Protein AF-A0AB37NX14-F1 (afdb_monomer_lite)

Secondary structure (DSSP, 8-state):
-PPPP-TTSS-S-------HHHHHHHHHHHHHHHHHHHHHHHSEEETTEEEEEE--HHHHHHHHHHHHHHHHHHHHHHHHHHHHHHHHHHHHHHHHHHHHHHHHHHHHHHHHHHHHHHHHHHHHHHHHHHHHHHHHHHHHHHHHHHHHHHHHHHHHHHHHHHHHHHHHHHHHHHHHHHHHHHHHHHHHHHHTS----TTSSPP-

Radius of gyration: 67.88 Å; chains: 1; bounding box: 119×32×208 Å

Foldseek 3Di:
DDDDPDPPPDPPDPPPPDPPPLVVLVVVLVVLVVVLVCQQVPFDADPVDNPDGDGDPVVNVVSVVVNVVSVVVNVVVVVVVVVVVVVVVVVVVVVVVVVVVVVVVVVVVVVVVVVVVVVVVVVVVVVVVVVVVVVVVVVVVVVVVVVVVVVVVVVVVVVVVVVVVVVVVVVVVVVVVVVVVVVVVVVVVVVPPPPDDPPPDDDD

pLDDT: mean 82.56, std 16.0, range [43.84, 97.81]

Organism: NCBI:txid1694

Sequence (204 aa):
MDDLPDLRENHADDGGATPAHEQAEFTTVYDAIDAMERMLNEAKGSIFSPTAVKIDRDDFLEQLQSLKSMLPVQLERASALMREAERRLADAQSQANVIITSAQSRAADMVRDANEQVRFMASQENVTQLAREKARSMLDKAQSKSDHLTQGADRYCIGVMNDLEEQLHKLERDVQAGLKVLEDRQQKAAEQLPRLDEGDYPDD

Structure (mmCIF, N/CA/C/O backbone):
data_AF-A0AB37NX14-F1
#
_entry.id   AF-A0AB37NX14-F1
#
loop_
_atom_site.group_PDB
_atom_site.id
_atom_site.type_symbol
_atom_site.label_atom_id
_atom_site.label_alt_id
_atom_site.label_comp_id
_atom_site.label_asym_id
_atom_site.label_entity_id
_atom_site.label_seq_id
_atom_site.pdbx_PDB_ins_code
_atom_site.Cartn_x
_atom_site.Cartn_y
_atom_site.Cartn_z
_atom_site.occupancy
_atom_site.B_iso_or_equiv
_atom_site.auth_seq_id
_atom_site.auth_comp_id
_atom_site.auth_asym_id
_atom_site.auth_atom_id
_atom_site.pdbx_PDB_model_num
ATOM 1 N N . MET A 1 1 ? -0.390 21.234 2.343 1.00 46.62 1 MET A N 1
ATOM 2 C CA . MET A 1 1 ? -0.135 20.794 0.962 1.00 46.62 1 MET A CA 1
ATOM 3 C C . MET A 1 1 ? 1.314 21.126 0.692 1.00 46.62 1 MET A C 1
ATOM 5 O O . MET A 1 1 ? 1.607 22.300 0.530 1.00 46.62 1 MET A O 1
ATOM 9 N N . ASP A 1 2 ? 2.199 20.136 0.805 1.00 48.44 2 ASP A N 1
ATOM 10 C CA . ASP A 1 2 ? 3.607 20.294 0.432 1.00 48.44 2 ASP A CA 1
ATOM 11 C C . ASP A 1 2 ? 3.700 20.308 -1.092 1.00 48.44 2 ASP A C 1
ATOM 13 O O . ASP A 1 2 ? 3.187 19.402 -1.756 1.00 48.44 2 ASP A O 1
ATOM 17 N N . ASP A 1 3 ? 4.305 21.368 -1.618 1.00 55.72 3 ASP A N 1
ATOM 18 C CA . ASP A 1 3 ? 4.628 21.525 -3.030 1.00 55.72 3 ASP A CA 1
ATOM 19 C C . ASP A 1 3 ? 5.641 20.443 -3.421 1.00 55.72 3 ASP A C 1
ATOM 21 O O . ASP A 1 3 ? 6.755 20.378 -2.893 1.00 55.72 3 ASP A O 1
ATOM 25 N N . LEU A 1 4 ? 5.236 19.557 -4.330 1.00 61.25 4 LEU A N 1
ATOM 26 C CA . LEU A 1 4 ? 6.144 18.605 -4.957 1.00 61.25 4 LEU A CA 1
ATOM 27 C C . LEU A 1 4 ? 7.115 19.377 -5.866 1.00 61.25 4 LEU A C 1
ATOM 29 O O . LEU A 1 4 ? 6.651 20.164 -6.691 1.00 61.25 4 LEU A O 1
ATOM 33 N N . PRO A 1 5 ? 8.436 19.142 -5.779 1.00 55.97 5 PRO A N 1
ATOM 34 C CA . PRO A 1 5 ? 9.382 19.771 -6.688 1.00 55.97 5 PRO A CA 1
ATOM 35 C C . PRO A 1 5 ? 9.167 19.227 -8.107 1.00 55.97 5 PRO A C 1
ATOM 37 O O . PRO A 1 5 ? 9.242 18.018 -8.343 1.00 55.97 5 PRO A O 1
ATOM 40 N N . ASP A 1 6 ? 8.866 20.130 -9.041 1.00 58.09 6 ASP A N 1
ATOM 41 C CA . ASP A 1 6 ? 8.653 19.836 -10.457 1.00 58.09 6 ASP A CA 1
ATOM 42 C C . ASP A 1 6 ? 9.965 19.344 -11.096 1.00 58.09 6 ASP A C 1
ATOM 44 O O . ASP A 1 6 ? 10.943 20.077 -11.226 1.00 58.09 6 ASP A O 1
ATOM 48 N N . LEU A 1 7 ? 10.003 18.065 -11.478 1.00 58.88 7 LEU A N 1
ATOM 49 C CA . LEU A 1 7 ? 11.158 17.391 -12.087 1.00 58.88 7 LEU A CA 1
ATOM 50 C C . LEU A 1 7 ? 11.270 17.638 -13.607 1.00 58.88 7 LEU A C 1
ATOM 52 O O . LEU A 1 7 ? 11.894 16.852 -14.320 1.00 58.88 7 LEU A O 1
ATOM 56 N N . ARG A 1 8 ? 10.662 18.709 -14.132 1.00 53.81 8 ARG A N 1
ATOM 57 C CA . ARG A 1 8 ? 10.664 19.034 -15.571 1.00 53.81 8 ARG A CA 1
ATOM 58 C C . ARG A 1 8 ? 11.737 20.018 -16.035 1.00 53.81 8 ARG A C 1
ATOM 60 O O . ARG A 1 8 ? 11.795 20.299 -17.228 1.00 53.81 8 ARG A O 1
ATOM 67 N N . GLU A 1 9 ? 12.632 20.474 -15.166 1.00 49.38 9 GLU A N 1
ATOM 68 C CA . GLU A 1 9 ? 13.680 21.441 -15.534 1.00 49.38 9 GLU A CA 1
ATOM 69 C C . GLU A 1 9 ? 15.085 20.833 -15.616 1.00 49.38 9 GLU A C 1
ATOM 71 O O . GLU A 1 9 ? 16.027 21.352 -15.028 1.00 49.38 9 GLU A O 1
ATOM 76 N N . ASN A 1 10 ? 15.271 19.727 -16.343 1.00 50.50 10 ASN A N 1
ATOM 77 C CA . ASN A 1 10 ? 16.638 19.335 -16.719 1.00 50.50 10 ASN A CA 1
ATOM 78 C C . ASN A 1 10 ? 16.762 18.573 -18.042 1.00 50.50 10 ASN A C 1
ATOM 80 O O . ASN A 1 10 ? 17.629 17.720 -18.209 1.00 50.50 10 ASN A O 1
ATOM 84 N N . HIS A 1 11 ? 15.907 18.898 -19.010 1.00 52.34 11 HIS A N 1
ATOM 85 C CA . HIS A 1 11 ? 16.078 18.416 -20.380 1.00 52.34 11 HIS A CA 1
ATOM 86 C C . HIS A 1 11 ? 15.939 19.563 -21.384 1.00 52.34 11 HIS A C 1
ATOM 88 O O . HIS A 1 11 ? 15.164 19.499 -22.333 1.00 52.34 11 HIS A O 1
ATOM 94 N N . ALA A 1 12 ? 16.686 20.641 -21.152 1.00 46.41 12 ALA A N 1
ATOM 95 C CA . ALA A 1 12 ? 16.907 21.661 -22.161 1.00 46.41 12 ALA A CA 1
ATOM 96 C C . ALA A 1 12 ? 18.318 21.481 -22.730 1.00 46.41 12 ALA A C 1
ATOM 98 O O . ALA A 1 12 ? 19.303 21.883 -22.123 1.00 46.41 12 ALA A O 1
ATOM 99 N N . ASP A 1 13 ? 18.344 20.854 -23.904 1.00 50.97 13 ASP A N 1
ATOM 100 C CA . ASP A 1 13 ? 19.259 21.208 -24.985 1.00 50.97 13 ASP A CA 1
ATOM 101 C C . ASP A 1 13 ? 20.753 20.908 -24.768 1.00 50.97 13 ASP A C 1
ATOM 103 O O . ASP A 1 13 ? 21.592 21.804 -24.750 1.00 50.97 13 ASP A O 1
ATOM 107 N N . ASP A 1 14 ? 21.112 19.619 -24.723 1.00 46.22 14 ASP A N 1
ATOM 108 C CA . ASP A 1 14 ? 22.368 19.222 -25.370 1.00 46.22 14 ASP A CA 1
ATOM 109 C C . ASP A 1 14 ? 22.063 19.099 -26.864 1.00 46.22 14 ASP A C 1
ATOM 111 O O . ASP A 1 14 ? 21.687 18.038 -27.374 1.00 46.22 14 ASP A O 1
ATOM 115 N N . GLY A 1 15 ? 22.104 20.252 -27.533 1.00 44.66 15 GLY A N 1
ATOM 116 C CA . GLY A 1 15 ? 22.075 20.385 -28.979 1.00 44.66 15 GLY A CA 1
ATOM 117 C C . GLY A 1 15 ? 23.293 19.688 -29.570 1.00 44.66 15 GLY A C 1
ATOM 118 O O . GLY A 1 15 ? 24.272 20.326 -29.954 1.00 44.66 15 GLY A O 1
ATOM 119 N N . GLY A 1 16 ? 23.227 18.357 -29.627 1.00 43.84 16 GLY A N 1
ATOM 120 C CA . GLY A 1 16 ? 24.144 17.525 -30.377 1.00 43.84 16 GLY A CA 1
ATOM 121 C C . GLY A 1 16 ? 24.153 18.022 -31.813 1.00 43.84 16 GLY A C 1
ATOM 122 O O . GLY A 1 16 ? 23.136 17.966 -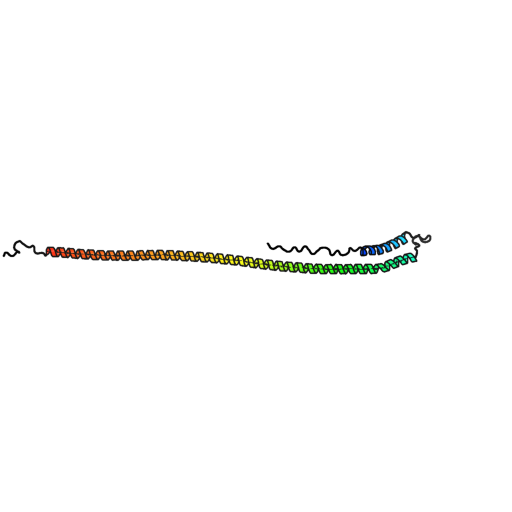32.503 1.00 43.84 16 GLY A O 1
ATOM 123 N N . ALA A 1 17 ? 25.296 18.566 -32.222 1.00 45.25 17 ALA A N 1
ATOM 124 C CA . ALA A 1 17 ? 25.536 19.084 -33.554 1.00 45.25 17 ALA A CA 1
ATOM 125 C C . ALA A 1 17 ? 24.992 18.115 -34.617 1.00 45.25 17 ALA A C 1
ATOM 127 O O . ALA A 1 17 ? 25.460 16.987 -34.766 1.00 45.25 17 ALA A O 1
ATOM 128 N N . THR A 1 18 ? 23.971 18.574 -35.333 1.00 50.75 18 THR A N 1
ATOM 129 C CA . THR A 1 18 ? 23.317 17.890 -36.448 1.00 50.75 18 THR A CA 1
ATOM 130 C C . THR A 1 18 ? 24.357 17.430 -37.491 1.00 50.75 18 THR A C 1
ATOM 132 O O . THR A 1 18 ? 25.284 18.185 -37.801 1.00 50.75 18 THR A O 1
ATOM 135 N N . PRO A 1 19 ? 24.216 16.221 -38.074 1.00 51.06 19 PRO A N 1
ATOM 136 C CA . PRO A 1 19 ? 25.251 15.509 -38.830 1.00 51.06 19 PRO A CA 1
ATOM 137 C C . PRO A 1 19 ? 25.386 16.013 -40.277 1.00 51.06 19 PRO A C 1
ATOM 139 O O . PRO A 1 19 ? 25.181 15.278 -41.242 1.00 51.06 19 PRO A O 1
ATOM 142 N N . ALA A 1 20 ? 25.751 17.282 -40.458 1.00 51.62 20 ALA A N 1
ATOM 143 C CA . ALA A 1 20 ? 25.988 17.838 -41.793 1.00 51.62 20 ALA A CA 1
ATOM 144 C C . ALA A 1 20 ? 27.187 17.171 -42.501 1.00 51.62 20 ALA A C 1
ATOM 146 O O . ALA A 1 20 ? 27.222 17.087 -43.726 1.00 51.62 20 ALA A O 1
ATOM 147 N N . HIS A 1 21 ? 28.155 16.656 -41.736 1.00 52.31 21 HIS A N 1
ATOM 148 C CA . HIS A 1 21 ? 29.342 15.998 -42.283 1.00 52.31 21 HIS A CA 1
ATOM 149 C C . HIS A 1 21 ? 29.095 14.555 -42.755 1.00 52.31 21 HIS A C 1
ATOM 151 O O . HIS A 1 21 ? 29.794 14.096 -43.651 1.00 52.31 21 HIS A O 1
ATOM 157 N N . GLU A 1 22 ? 28.096 13.845 -42.217 1.00 52.59 22 GLU A N 1
ATOM 158 C CA . GLU A 1 22 ? 27.838 12.445 -42.599 1.00 52.59 22 GLU A CA 1
ATOM 159 C C . GLU A 1 22 ? 27.105 12.338 -43.939 1.00 52.59 22 GLU A C 1
ATOM 161 O O . GLU A 1 22 ? 27.442 11.495 -44.763 1.00 52.59 22 GLU A O 1
ATOM 166 N N . GLN A 1 23 ? 26.150 13.232 -44.207 1.00 49.94 23 GLN A N 1
ATOM 167 C CA . GLN A 1 23 ? 25.399 13.247 -45.470 1.00 49.94 23 GLN A CA 1
ATOM 168 C C . GLN A 1 23 ? 26.276 13.628 -46.671 1.00 49.94 23 GLN A C 1
ATOM 170 O O . GLN A 1 23 ? 26.079 13.113 -47.773 1.00 49.94 23 GLN A O 1
ATOM 175 N N . ALA A 1 24 ? 27.271 14.493 -46.457 1.00 54.84 24 ALA A N 1
ATOM 176 C CA . ALA A 1 24 ? 28.175 14.939 -47.509 1.00 54.84 24 ALA A CA 1
ATOM 177 C C . ALA A 1 24 ? 29.045 13.797 -48.062 1.00 54.84 24 ALA A C 1
ATOM 179 O O . ALA A 1 24 ? 29.254 13.738 -49.266 1.00 54.84 24 ALA A O 1
ATOM 180 N N . GLU A 1 25 ? 29.513 12.867 -47.222 1.00 56.06 25 GLU A N 1
ATOM 181 C CA . GLU A 1 25 ? 30.449 11.820 -47.661 1.00 56.06 25 GLU A CA 1
ATOM 182 C C . GLU A 1 25 ? 29.776 10.603 -48.320 1.00 56.06 25 GLU A C 1
ATOM 184 O O . GLU A 1 25 ? 30.356 9.999 -49.224 1.00 56.06 25 GLU A O 1
ATOM 189 N N . PHE A 1 26 ? 28.558 10.230 -47.901 1.00 54.84 26 PHE A N 1
ATOM 190 C CA . PHE A 1 26 ? 27.800 9.165 -48.578 1.00 54.84 26 PHE A CA 1
ATOM 191 C C . PHE A 1 26 ? 27.406 9.573 -49.997 1.00 54.84 26 PHE A C 1
ATOM 193 O O . PHE A 1 26 ? 27.435 8.739 -50.901 1.00 54.84 26 PHE A O 1
ATOM 200 N N . THR A 1 27 ? 27.103 10.858 -50.190 1.00 62.91 27 THR A N 1
ATOM 201 C CA . THR A 1 27 ? 26.856 11.434 -51.515 1.00 62.91 27 THR A CA 1
ATOM 202 C C . THR A 1 27 ? 28.090 11.232 -52.403 1.00 62.91 27 THR A C 1
ATOM 204 O O . THR A 1 27 ? 27.949 10.704 -53.494 1.00 62.91 27 THR A O 1
ATOM 207 N N . THR A 1 28 ? 29.311 11.418 -51.880 1.00 71.56 28 THR A N 1
ATOM 208 C CA . THR A 1 28 ? 30.570 11.268 -52.637 1.00 71.56 28 THR A CA 1
ATOM 209 C C . THR A 1 28 ? 30.842 9.860 -53.189 1.00 71.56 28 THR A C 1
ATOM 211 O O . THR A 1 28 ? 31.432 9.717 -54.261 1.00 71.56 28 THR A O 1
ATOM 214 N N . VAL A 1 29 ? 30.446 8.796 -52.478 1.00 78.75 29 VAL A N 1
ATOM 215 C CA . VAL A 1 29 ? 30.620 7.409 -52.962 1.00 78.75 29 VAL A CA 1
ATOM 216 C C . VAL A 1 29 ? 29.659 7.115 -54.112 1.00 78.75 29 VAL A C 1
ATOM 218 O O . VAL A 1 29 ? 30.074 6.547 -55.122 1.00 78.75 29 VAL A O 1
ATOM 221 N N . TYR A 1 30 ? 28.393 7.513 -53.968 1.00 78.88 30 TYR A N 1
ATOM 222 C CA . TYR A 1 30 ? 27.409 7.393 -55.043 1.00 78.88 30 TYR A CA 1
ATOM 223 C C . TYR A 1 30 ? 27.755 8.310 -56.218 1.00 78.88 30 TYR A C 1
ATOM 225 O O . TYR A 1 30 ? 27.692 7.861 -57.352 1.00 78.88 30 TYR A O 1
ATOM 233 N N . ASP A 1 31 ? 28.265 9.515 -55.965 1.00 81.38 31 ASP A N 1
ATOM 234 C CA . ASP A 1 31 ? 28.730 10.439 -57.001 1.00 81.38 31 ASP A CA 1
ATOM 235 C C . ASP A 1 31 ? 29.861 9.834 -57.843 1.00 81.38 31 ASP A C 1
ATOM 237 O O . ASP A 1 31 ? 29.882 10.010 -59.062 1.00 81.38 31 ASP A O 1
ATOM 241 N N . ALA A 1 32 ? 30.795 9.105 -57.215 1.00 81.25 32 ALA A N 1
ATOM 242 C CA . ALA A 1 32 ? 31.869 8.401 -57.917 1.00 81.25 32 ALA A CA 1
ATOM 243 C C . ALA A 1 32 ? 31.325 7.252 -58.783 1.00 81.25 32 ALA A C 1
ATOM 245 O O . ALA A 1 32 ? 31.754 7.086 -59.926 1.00 81.25 32 ALA A O 1
ATOM 246 N N . ILE A 1 33 ? 30.352 6.487 -58.275 1.00 84.56 33 ILE A N 1
ATOM 247 C CA . ILE A 1 33 ? 29.671 5.430 -59.041 1.00 84.56 33 ILE A CA 1
ATOM 248 C C . ILE A 1 33 ? 28.898 6.040 -60.220 1.00 84.56 33 ILE A C 1
ATOM 250 O O . ILE A 1 33 ? 29.071 5.593 -61.352 1.00 84.56 33 ILE A O 1
ATOM 254 N N . ASP A 1 34 ? 28.135 7.105 -59.988 1.00 85.50 34 ASP A N 1
ATOM 255 C CA . ASP A 1 34 ? 27.353 7.817 -61.001 1.00 85.50 34 ASP A CA 1
ATOM 256 C C . ASP A 1 34 ? 28.252 8.493 -62.047 1.00 85.50 34 ASP A C 1
ATOM 258 O O . ASP A 1 34 ? 27.881 8.631 -63.215 1.00 85.50 34 ASP A O 1
ATOM 262 N N . ALA A 1 35 ? 29.445 8.952 -61.659 1.00 82.50 35 ALA A N 1
ATOM 263 C CA . ALA A 1 35 ? 30.450 9.465 -62.586 1.00 82.50 35 ALA A CA 1
ATOM 264 C C . ALA A 1 35 ? 31.006 8.345 -63.477 1.00 82.50 35 ALA A C 1
ATOM 266 O O . ALA A 1 35 ? 31.069 8.512 -64.696 1.00 82.50 35 ALA A O 1
ATOM 267 N N . MET A 1 36 ? 31.340 7.185 -62.901 1.00 83.56 36 MET A N 1
ATOM 268 C CA . MET A 1 36 ? 31.777 6.009 -63.662 1.00 83.56 36 MET A CA 1
ATOM 269 C C . MET A 1 36 ? 30.675 5.484 -64.596 1.00 83.56 36 MET A C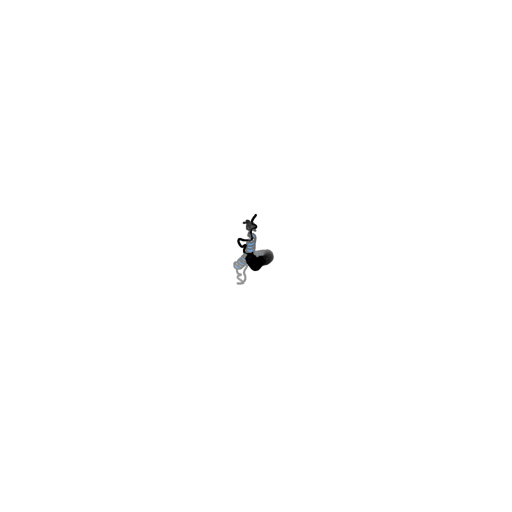 1
ATOM 271 O O . ME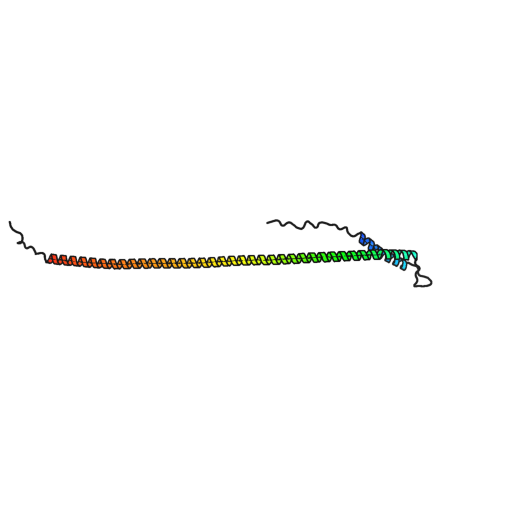T A 1 36 ? 30.960 5.107 -65.734 1.00 83.56 36 MET A O 1
ATOM 275 N N . GLU A 1 37 ? 29.416 5.492 -64.152 1.00 84.56 37 GLU A N 1
ATOM 276 C CA . GLU A 1 37 ? 28.258 5.099 -64.957 1.00 84.56 37 GLU A CA 1
ATOM 277 C C . GLU A 1 37 ? 28.023 6.070 -66.123 1.00 84.56 37 GLU A C 1
ATOM 279 O O . GLU A 1 37 ? 27.839 5.637 -67.264 1.00 84.56 37 GLU A O 1
ATOM 284 N N . ARG A 1 38 ? 28.115 7.384 -65.882 1.00 85.38 38 ARG A N 1
ATOM 285 C CA . ARG A 1 38 ? 28.060 8.400 -66.947 1.00 85.38 38 ARG A CA 1
ATOM 286 C C . ARG A 1 38 ? 29.186 8.230 -67.959 1.00 85.38 38 ARG A C 1
ATOM 288 O O . ARG A 1 38 ? 28.913 8.214 -69.156 1.00 85.38 38 ARG A O 1
ATOM 295 N N . MET A 1 39 ? 30.422 8.016 -67.503 1.00 82.38 39 MET A N 1
ATOM 296 C CA . MET A 1 39 ? 31.562 7.755 -68.389 1.00 82.38 39 MET A CA 1
ATOM 297 C C . MET A 1 39 ? 31.335 6.533 -69.284 1.00 82.38 39 MET A C 1
ATOM 299 O O . MET A 1 39 ? 31.723 6.550 -70.448 1.00 82.38 39 MET A O 1
ATOM 303 N N . LEU A 1 40 ? 30.699 5.478 -68.768 1.00 81.94 40 LEU A N 1
ATOM 304 C CA . LEU A 1 40 ? 30.388 4.279 -69.544 1.00 81.94 40 LEU A CA 1
ATOM 305 C C . LEU A 1 40 ? 29.252 4.515 -70.554 1.00 81.94 40 LEU A C 1
ATOM 307 O O . LEU A 1 40 ? 29.346 4.050 -71.689 1.00 81.94 40 LEU A O 1
ATOM 311 N N . ASN A 1 41 ? 28.210 5.250 -70.158 1.00 81.62 41 ASN A N 1
ATOM 312 C CA . ASN A 1 41 ? 27.042 5.539 -70.995 1.00 81.62 41 ASN A CA 1
ATOM 313 C C . ASN A 1 41 ? 27.330 6.561 -72.111 1.00 81.62 41 ASN A C 1
ATOM 315 O O . ASN A 1 41 ? 26.761 6.464 -73.197 1.00 81.62 41 ASN A O 1
ATOM 319 N N . GLU A 1 42 ? 28.209 7.536 -71.865 1.00 80.44 42 GLU A N 1
ATOM 320 C CA . GLU A 1 42 ? 28.568 8.591 -72.827 1.00 80.44 42 GLU A CA 1
ATOM 321 C C . GLU A 1 42 ? 29.730 8.203 -73.751 1.00 80.44 42 GLU A C 1
ATOM 323 O O . GLU A 1 42 ? 29.983 8.860 -74.770 1.00 80.44 42 GLU A O 1
ATOM 328 N N . ALA A 1 43 ? 30.463 7.143 -73.414 1.00 79.50 43 ALA A N 1
ATOM 329 C CA . ALA A 1 43 ? 31.627 6.755 -74.179 1.00 79.50 43 ALA A CA 1
ATOM 330 C C . ALA A 1 43 ? 31.256 6.185 -75.560 1.00 79.50 43 ALA A C 1
ATOM 332 O O . ALA A 1 43 ? 30.259 5.493 -75.775 1.00 79.50 43 ALA A O 1
ATOM 333 N N . LYS A 1 44 ? 32.087 6.515 -76.553 1.00 75.62 44 LYS A N 1
ATOM 334 C CA . LYS A 1 44 ? 31.798 6.218 -77.959 1.00 75.62 44 LYS A CA 1
ATOM 335 C C . LYS A 1 44 ? 31.945 4.721 -78.235 1.00 75.62 44 LYS A C 1
ATOM 337 O O . LYS A 1 44 ? 32.994 4.130 -77.961 1.00 75.62 44 LYS A O 1
ATOM 342 N N . GLY A 1 45 ? 30.910 4.135 -78.837 1.00 74.44 45 GLY A N 1
ATOM 343 C CA . GLY A 1 45 ? 30.927 2.757 -79.321 1.00 74.44 45 GLY A CA 1
ATOM 344 C C . GLY A 1 45 ? 32.008 2.533 -80.381 1.00 74.44 45 GLY A C 1
ATOM 345 O O . GLY A 1 45 ? 32.280 3.392 -81.224 1.00 74.44 45 GLY A O 1
ATOM 346 N N . SER A 1 46 ? 32.648 1.370 -80.330 1.00 75.31 46 SER A N 1
ATOM 347 C CA . SER A 1 46 ? 33.666 0.970 -81.293 1.00 75.31 46 SER A CA 1
ATOM 348 C C . SER A 1 46 ? 33.029 0.562 -82.620 1.00 75.31 46 SER A C 1
ATOM 350 O O . SER A 1 46 ? 32.137 -0.281 -82.667 1.00 75.31 46 SER A O 1
ATOM 352 N N . ILE A 1 47 ? 33.555 1.096 -83.725 1.00 69.56 47 ILE A N 1
ATOM 353 C CA . ILE A 1 47 ? 33.097 0.784 -85.092 1.00 69.56 47 ILE A CA 1
ATOM 354 C C . ILE A 1 47 ? 33.302 -0.707 -85.427 1.00 69.56 47 ILE A C 1
ATOM 356 O O . ILE A 1 47 ? 32.574 -1.273 -86.237 1.00 69.56 47 ILE A O 1
ATOM 360 N N . PHE A 1 48 ? 34.267 -1.363 -84.776 1.00 74.25 48 PHE A N 1
ATOM 361 C CA . PHE A 1 48 ? 34.633 -2.760 -85.032 1.00 74.25 48 PHE A CA 1
ATOM 362 C C . PHE A 1 48 ? 34.009 -3.755 -84.045 1.00 74.25 48 PHE A C 1
ATOM 364 O O . PHE A 1 48 ? 34.201 -4.962 -84.181 1.00 74.25 48 PHE A O 1
ATOM 371 N N . SER A 1 49 ? 33.295 -3.284 -83.022 1.00 74.38 49 SER A N 1
ATOM 372 C CA . SER A 1 49 ? 32.650 -4.141 -82.024 1.00 74.38 49 SER A CA 1
ATOM 373 C C . SER A 1 49 ? 31.485 -3.387 -81.379 1.00 74.38 49 SER A C 1
ATOM 375 O O . SER A 1 49 ? 31.728 -2.521 -80.542 1.00 74.38 49 SER A O 1
ATOM 377 N N . PRO A 1 50 ? 30.227 -3.712 -81.728 1.00 69.50 50 PRO A N 1
A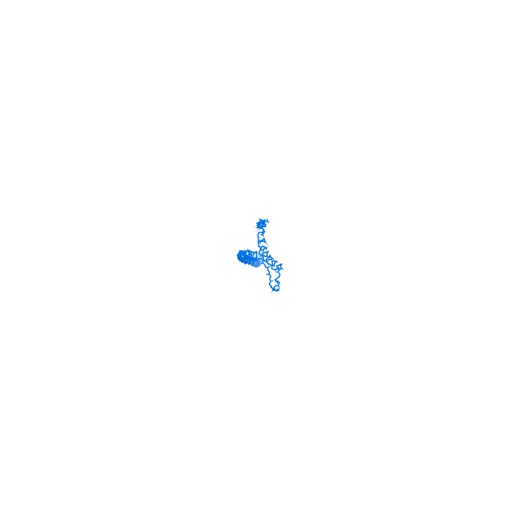TOM 378 C CA . PRO A 1 50 ? 29.052 -2.966 -81.268 1.00 69.50 50 PRO A CA 1
ATOM 379 C C . PRO A 1 50 ? 28.805 -3.050 -79.752 1.00 69.50 50 PRO A C 1
ATOM 381 O O . PRO A 1 50 ? 28.027 -2.269 -79.222 1.00 69.50 50 PRO A O 1
ATOM 384 N N . THR A 1 51 ? 29.473 -3.968 -79.047 1.00 75.88 51 THR A N 1
ATOM 385 C CA . THR A 1 51 ? 29.434 -4.104 -77.581 1.00 75.88 51 THR A CA 1
ATOM 386 C C . THR A 1 51 ? 30.640 -3.484 -76.871 1.00 75.88 51 THR A C 1
ATOM 388 O O . THR A 1 51 ? 30.697 -3.506 -75.645 1.00 75.88 51 THR A O 1
ATOM 391 N N . ALA A 1 52 ? 31.626 -2.966 -77.609 1.00 76.12 52 ALA A N 1
ATOM 392 C CA . ALA A 1 52 ? 32.833 -2.390 -77.032 1.00 76.12 52 ALA A CA 1
ATOM 393 C C . ALA A 1 52 ? 32.751 -0.864 -77.039 1.00 76.12 52 ALA A C 1
ATOM 395 O O . ALA A 1 52 ? 32.401 -0.251 -78.048 1.00 76.12 52 ALA A O 1
ATOM 396 N N . VAL A 1 53 ? 33.135 -0.255 -75.925 1.00 78.94 53 VAL A N 1
ATOM 397 C CA . VAL A 1 53 ? 33.076 1.189 -75.713 1.00 78.94 53 VAL A CA 1
ATOM 398 C C . VAL A 1 53 ? 34.487 1.701 -75.425 1.00 78.94 53 VAL A C 1
ATOM 400 O O . VAL A 1 53 ? 35.248 1.057 -74.701 1.00 78.94 53 VAL A O 1
ATOM 403 N N . LYS A 1 54 ? 34.876 2.827 -76.034 1.00 79.19 54 LYS A N 1
ATOM 404 C CA . LYS A 1 54 ? 36.206 3.418 -75.839 1.00 79.19 54 LYS A CA 1
ATOM 405 C C . LYS A 1 54 ? 36.158 4.453 -74.718 1.00 79.19 54 LYS A C 1
ATOM 407 O O . LYS A 1 54 ? 35.613 5.534 -74.915 1.00 79.19 54 LYS A O 1
ATOM 412 N N . ILE A 1 55 ? 36.766 4.118 -73.586 1.00 82.25 55 ILE A N 1
ATOM 413 C CA . ILE A 1 55 ? 36.843 4.957 -72.383 1.00 82.25 55 ILE A CA 1
ATOM 414 C C . ILE A 1 55 ? 38.304 5.362 -72.167 1.00 82.25 55 ILE A C 1
ATOM 416 O O . ILE A 1 55 ? 39.211 4.606 -72.538 1.00 82.25 55 ILE A O 1
ATOM 420 N N . ASP A 1 56 ? 38.532 6.542 -71.592 1.00 84.31 56 ASP A N 1
ATOM 421 C CA . ASP A 1 56 ? 39.851 6.897 -71.079 1.00 84.31 56 ASP A CA 1
ATOM 422 C C . ASP A 1 56 ? 40.189 5.993 -69.886 1.00 84.31 56 ASP A C 1
ATOM 424 O O . ASP A 1 56 ? 39.457 5.915 -68.895 1.00 84.31 56 ASP A O 1
ATOM 428 N N . ARG A 1 57 ? 41.273 5.230 -70.029 1.00 83.19 57 ARG A N 1
ATOM 429 C CA . ARG A 1 57 ? 41.692 4.265 -69.017 1.00 83.19 57 ARG A CA 1
ATOM 430 C C . ARG A 1 57 ? 42.131 4.974 -67.739 1.00 83.19 57 ARG A C 1
ATOM 432 O O . ARG A 1 57 ? 41.867 4.435 -66.668 1.00 83.19 57 ARG A O 1
ATOM 439 N N . ASP A 1 58 ? 42.817 6.103 -67.851 1.00 85.75 58 ASP A N 1
ATOM 440 C CA . ASP A 1 58 ? 43.443 6.758 -66.708 1.00 85.75 58 ASP A CA 1
ATOM 441 C C . ASP A 1 58 ? 42.368 7.446 -65.854 1.00 85.75 58 ASP A C 1
ATOM 443 O O . ASP A 1 58 ? 42.313 7.203 -64.647 1.00 85.75 58 ASP A O 1
ATOM 447 N N . ASP A 1 59 ? 41.415 8.138 -66.490 1.00 82.62 59 ASP A N 1
ATOM 448 C CA . ASP A 1 59 ? 40.276 8.768 -65.802 1.00 82.62 59 ASP A CA 1
ATOM 449 C C . ASP A 1 59 ? 39.386 7.733 -65.084 1.00 82.62 59 ASP A C 1
ATOM 451 O O . ASP A 1 59 ? 38.972 7.920 -63.938 1.00 82.62 59 ASP A O 1
ATOM 455 N N . PHE A 1 60 ? 39.094 6.595 -65.732 1.00 84.88 60 PHE A N 1
ATOM 456 C CA . PHE A 1 60 ? 38.266 5.545 -65.126 1.00 84.88 60 PHE A CA 1
ATOM 457 C C . PHE A 1 60 ? 38.972 4.874 -63.941 1.00 84.88 60 PHE A C 1
ATOM 459 O O . PHE A 1 60 ? 38.340 4.547 -62.932 1.00 84.88 60 PHE A O 1
ATOM 466 N N . LEU A 1 61 ? 40.286 4.657 -64.055 1.00 85.81 61 LEU A N 1
ATOM 467 C CA . LEU A 1 61 ? 41.085 4.097 -62.970 1.00 85.81 61 LEU A CA 1
ATOM 468 C C . LEU A 1 61 ? 41.181 5.057 -61.783 1.00 85.81 61 LEU A C 1
ATOM 470 O O . LEU A 1 61 ? 41.146 4.584 -60.650 1.00 85.81 61 LEU A O 1
ATOM 474 N N . GLU A 1 62 ? 41.240 6.370 -62.011 1.00 86.56 62 GLU A N 1
ATOM 475 C CA . GLU A 1 62 ? 41.221 7.372 -60.942 1.00 86.56 62 GLU A CA 1
ATOM 476 C C . GLU A 1 62 ? 39.899 7.344 -60.157 1.00 86.56 62 GLU A C 1
ATOM 478 O O . GLU A 1 62 ? 39.916 7.268 -58.925 1.00 86.56 62 GLU A O 1
ATOM 483 N N . GLN A 1 63 ? 38.753 7.294 -60.847 1.00 83.56 63 GLN A N 1
ATOM 484 C CA . GLN A 1 63 ? 37.442 7.178 -60.190 1.00 83.56 63 GLN A CA 1
ATOM 485 C C . GLN A 1 63 ? 37.298 5.861 -59.414 1.00 83.56 63 GLN A C 1
ATOM 487 O O . GLN A 1 63 ? 36.844 5.850 -58.267 1.00 83.56 63 GLN A O 1
ATOM 492 N N . LEU A 1 64 ? 37.771 4.747 -59.985 1.00 85.31 64 LEU A N 1
ATOM 493 C CA . LEU A 1 64 ? 37.784 3.449 -59.307 1.00 85.31 64 LEU A CA 1
ATOM 494 C C . LEU A 1 64 ? 38.698 3.451 -58.069 1.00 85.31 64 LEU A C 1
ATOM 496 O O . LEU A 1 64 ? 38.357 2.859 -57.043 1.00 85.31 64 LEU A O 1
ATOM 500 N N . GLN A 1 65 ? 39.857 4.107 -58.149 1.00 84.75 65 GLN A N 1
ATOM 501 C CA . GLN A 1 65 ? 40.795 4.262 -57.036 1.00 84.75 65 GLN A CA 1
ATOM 502 C C . GLN A 1 65 ? 40.172 5.103 -55.914 1.00 84.75 65 GLN A C 1
ATOM 504 O O . GLN A 1 65 ? 40.253 4.717 -54.745 1.00 84.75 65 GLN A O 1
ATOM 509 N N . SER A 1 66 ? 39.509 6.205 -56.273 1.00 83.31 66 SER A N 1
ATOM 510 C CA . SER A 1 66 ? 38.769 7.068 -55.350 1.00 83.31 66 SER A CA 1
ATOM 511 C C . SER A 1 66 ? 37.682 6.276 -54.617 1.00 83.31 66 SER A C 1
ATOM 513 O O . SER A 1 66 ? 37.700 6.190 -53.385 1.00 83.31 66 SER A O 1
ATOM 515 N N . LEU A 1 67 ? 36.827 5.559 -55.355 1.00 84.81 67 LEU A N 1
ATOM 516 C CA . LEU A 1 67 ? 35.790 4.686 -54.799 1.00 84.81 67 LEU A CA 1
ATOM 517 C C . LEU A 1 67 ? 36.377 3.630 -53.848 1.00 84.81 67 LEU A C 1
ATOM 519 O O . LEU A 1 67 ? 35.915 3.467 -52.717 1.00 84.81 67 LEU A O 1
ATOM 523 N N . LYS A 1 68 ? 37.445 2.947 -54.274 1.00 82.81 68 LYS A N 1
ATOM 524 C CA . LYS A 1 68 ? 38.132 1.926 -53.471 1.00 82.81 68 LYS A CA 1
ATOM 525 C C . LYS A 1 68 ? 38.720 2.488 -52.174 1.00 82.81 68 LYS A C 1
ATOM 527 O O . LYS A 1 68 ? 38.802 1.758 -51.190 1.00 82.81 68 LYS A O 1
ATOM 532 N N . SER A 1 69 ? 39.131 3.754 -52.164 1.00 83.69 69 SER A N 1
ATOM 533 C CA . SER A 1 69 ? 39.670 4.413 -50.971 1.00 83.69 69 SER A CA 1
ATOM 534 C C . SER A 1 69 ? 38.582 4.858 -49.986 1.00 83.69 69 SER A C 1
ATOM 536 O O . SER A 1 69 ? 38.787 4.769 -48.777 1.00 83.69 69 SER A O 1
ATOM 538 N N . MET A 1 70 ? 37.408 5.264 -50.483 1.00 81.75 70 MET A N 1
ATOM 539 C CA . MET A 1 70 ? 36.311 5.787 -49.658 1.00 81.75 70 MET A CA 1
ATOM 540 C C . MET A 1 70 ? 35.418 4.691 -49.060 1.00 81.75 70 MET A C 1
ATOM 542 O O . MET A 1 70 ? 34.989 4.804 -47.911 1.00 81.75 70 MET A O 1
ATOM 546 N N . LEU A 1 71 ? 35.165 3.604 -49.798 1.00 81.38 71 LEU A N 1
ATOM 547 C CA . LEU A 1 71 ? 34.322 2.487 -49.345 1.00 81.38 71 LEU A CA 1
ATOM 548 C C . LEU A 1 71 ? 34.700 1.885 -47.973 1.00 81.38 71 LEU A C 1
ATOM 550 O O . LEU A 1 71 ? 33.795 1.703 -47.155 1.00 81.38 71 LEU A O 1
ATOM 554 N N . PRO A 1 72 ? 35.976 1.565 -47.668 1.00 84.56 72 PRO A N 1
ATOM 555 C CA . PRO A 1 72 ? 36.326 0.974 -46.376 1.00 84.56 72 PRO A CA 1
ATOM 556 C C . PRO A 1 72 ? 36.062 1.924 -45.201 1.00 84.56 72 PRO A C 1
ATOM 558 O O . PRO A 1 72 ? 35.572 1.479 -44.166 1.00 84.56 72 PRO A O 1
ATOM 561 N N . VAL A 1 73 ? 36.315 3.226 -45.378 1.00 82.69 73 VAL A N 1
ATOM 562 C CA . VAL A 1 73 ? 36.087 4.249 -44.343 1.00 82.69 73 VAL A CA 1
ATOM 563 C C . VAL A 1 73 ? 34.598 4.362 -44.008 1.00 82.69 73 VAL A C 1
ATOM 565 O O . VAL A 1 73 ? 34.225 4.401 -42.835 1.00 82.69 73 VAL A O 1
ATOM 568 N N . GLN A 1 74 ? 33.732 4.346 -45.026 1.00 79.25 74 GLN A N 1
ATOM 569 C CA . GLN A 1 74 ? 32.283 4.399 -44.820 1.00 79.25 74 GLN A CA 1
ATOM 570 C C . GLN A 1 74 ? 31.740 3.134 -44.149 1.00 79.25 74 GLN A C 1
ATOM 572 O O . GLN A 1 74 ? 30.891 3.220 -43.262 1.00 79.25 74 GLN A O 1
ATOM 577 N N . LEU A 1 75 ? 32.253 1.956 -44.521 1.00 84.12 75 LEU A N 1
ATOM 578 C CA . LEU A 1 75 ? 31.855 0.698 -43.890 1.00 84.12 75 LEU A CA 1
ATOM 579 C C . LEU A 1 75 ? 32.271 0.643 -42.413 1.00 84.12 75 LEU A C 1
ATOM 581 O O . LEU A 1 75 ? 31.497 0.181 -41.571 1.00 84.12 75 LEU A O 1
ATOM 585 N N . GLU A 1 76 ? 33.472 1.126 -42.086 1.00 86.94 76 GLU A N 1
ATOM 586 C CA . GLU A 1 76 ? 33.955 1.202 -40.706 1.00 86.94 76 GLU A CA 1
ATOM 587 C C . GLU A 1 76 ? 33.100 2.156 -39.867 1.00 86.94 76 GLU A C 1
ATOM 589 O O . GLU A 1 76 ? 32.670 1.786 -38.773 1.00 86.94 76 GLU A O 1
ATOM 594 N N . ARG A 1 77 ? 32.768 3.341 -40.395 1.00 82.12 77 ARG A N 1
ATOM 595 C CA . ARG A 1 77 ? 31.901 4.297 -39.695 1.00 82.12 77 ARG A CA 1
ATOM 596 C C . ARG A 1 77 ? 30.479 3.764 -39.520 1.00 82.12 77 ARG A C 1
ATOM 598 O O . ARG A 1 77 ? 29.946 3.846 -38.418 1.00 82.12 77 ARG A O 1
ATOM 605 N N . ALA A 1 78 ? 29.887 3.159 -40.551 1.00 86.56 78 ALA A N 1
ATOM 606 C CA . ALA A 1 78 ? 28.574 2.519 -40.442 1.00 86.56 78 ALA A CA 1
ATOM 607 C C . ALA A 1 78 ? 28.576 1.408 -39.378 1.00 86.56 78 ALA A C 1
ATOM 609 O O . ALA A 1 78 ? 27.663 1.322 -38.557 1.00 86.56 78 ALA A O 1
ATOM 610 N N . SER A 1 79 ? 29.642 0.604 -39.335 1.00 85.69 79 SER A N 1
ATOM 611 C CA . SER A 1 79 ? 29.825 -0.430 -38.312 1.00 85.69 79 SER A CA 1
ATOM 612 C C . SER A 1 79 ? 29.989 0.165 -36.909 1.00 85.69 79 SER A C 1
ATOM 614 O O . SER A 1 79 ? 29.458 -0.381 -35.943 1.00 85.69 79 SER A O 1
ATOM 616 N N . ALA A 1 80 ? 30.705 1.284 -36.779 1.00 89.62 80 ALA A N 1
ATOM 617 C CA . ALA A 1 80 ? 30.867 1.999 -35.516 1.00 89.62 80 ALA A CA 1
ATOM 618 C C . ALA A 1 80 ? 29.537 2.588 -35.022 1.00 89.62 80 ALA A C 1
ATOM 620 O O . ALA A 1 80 ? 29.189 2.403 -33.856 1.00 89.62 80 ALA A O 1
ATOM 621 N N . LEU A 1 81 ? 28.761 3.205 -35.917 1.00 90.75 81 LEU A N 1
ATOM 622 C CA . LEU A 1 81 ? 27.434 3.737 -35.618 1.00 90.75 81 LEU A CA 1
ATOM 623 C C . LEU A 1 81 ? 26.471 2.626 -35.182 1.00 90.75 81 LEU A C 1
ATOM 625 O O . LEU A 1 81 ? 25.760 2.784 -34.194 1.00 90.75 81 LEU A O 1
ATOM 629 N N . MET A 1 82 ? 26.480 1.477 -35.868 1.00 91.56 82 MET A N 1
ATOM 630 C CA . MET A 1 82 ? 25.675 0.317 -35.470 1.00 91.56 82 MET A CA 1
ATOM 631 C C . MET A 1 82 ? 26.053 -0.192 -34.078 1.00 91.56 82 MET A C 1
ATOM 633 O O . MET A 1 82 ? 25.170 -0.413 -33.253 1.00 91.56 82 MET A O 1
ATOM 637 N N . ARG A 1 83 ? 27.352 -0.305 -33.774 1.00 94.81 83 ARG A N 1
ATOM 638 C CA . ARG A 1 83 ? 27.821 -0.700 -32.435 1.00 94.81 83 ARG A CA 1
ATOM 639 C C . ARG A 1 83 ? 27.404 0.295 -31.357 1.00 94.81 83 ARG A C 1
ATOM 641 O O . ARG A 1 83 ? 27.036 -0.111 -30.258 1.00 94.81 83 ARG A O 1
ATOM 648 N N . GLU A 1 84 ? 27.467 1.592 -31.646 1.00 94.56 84 GLU A N 1
ATOM 649 C CA . GLU A 1 84 ? 27.010 2.616 -30.709 1.00 94.56 84 GLU A CA 1
ATOM 650 C C . GLU A 1 84 ? 25.493 2.545 -30.500 1.00 94.56 84 GLU A C 1
ATOM 652 O O . GLU A 1 84 ? 25.032 2.607 -29.360 1.00 94.56 84 GLU A O 1
ATOM 657 N N . ALA A 1 85 ? 24.718 2.350 -31.568 1.00 94.38 85 ALA A N 1
ATOM 658 C CA . ALA A 1 85 ? 23.272 2.183 -31.490 1.00 94.38 85 ALA A CA 1
ATOM 659 C C . ALA A 1 85 ? 22.884 0.942 -30.671 1.00 94.38 85 ALA A C 1
ATOM 661 O O . ALA A 1 85 ? 22.027 1.035 -29.793 1.00 94.38 85 ALA A O 1
ATOM 662 N N . GLU A 1 86 ? 23.547 -0.196 -30.893 1.00 95.81 86 GLU A N 1
ATOM 663 C CA . GLU A 1 86 ? 23.359 -1.419 -30.103 1.00 95.81 86 GLU A CA 1
ATOM 664 C C . GLU A 1 86 ? 23.700 -1.199 -28.629 1.00 95.81 86 GLU A C 1
ATOM 666 O O . GLU A 1 86 ? 22.947 -1.615 -27.748 1.00 95.81 86 GLU A O 1
ATOM 671 N N . ARG A 1 87 ? 24.801 -0.494 -28.346 1.00 96.62 87 ARG A N 1
ATOM 672 C CA . ARG A 1 87 ? 25.187 -0.150 -26.977 1.00 96.62 87 ARG A CA 1
ATOM 673 C C . ARG A 1 87 ? 24.140 0.732 -26.302 1.00 96.62 87 ARG A C 1
ATOM 675 O O . ARG A 1 87 ? 23.703 0.410 -25.203 1.00 96.62 87 ARG A O 1
ATOM 682 N N . ARG A 1 88 ? 23.702 1.809 -26.961 1.00 96.00 88 ARG A N 1
ATOM 683 C CA . ARG A 1 88 ? 22.653 2.697 -26.432 1.00 96.00 88 ARG A CA 1
ATOM 684 C C . ARG A 1 88 ? 21.344 1.944 -26.212 1.00 96.00 88 ARG A C 1
ATOM 686 O O . ARG A 1 88 ? 20.677 2.175 -25.208 1.00 96.00 88 ARG A O 1
ATOM 693 N N . LEU A 1 89 ? 20.989 1.030 -27.115 1.00 96.88 89 LEU A N 1
ATOM 694 C CA . LEU A 1 89 ? 19.807 0.185 -26.969 1.00 96.88 89 LEU A CA 1
ATOM 695 C C . LEU A 1 89 ? 19.922 -0.731 -25.745 1.00 96.88 89 LEU A C 1
ATOM 697 O O . LEU A 1 89 ? 18.978 -0.812 -24.961 1.00 96.88 89 LEU A O 1
ATOM 701 N N . ALA A 1 90 ? 21.068 -1.386 -25.554 1.00 96.81 90 ALA A N 1
ATOM 702 C CA . ALA A 1 90 ? 21.316 -2.238 -24.395 1.00 96.81 90 ALA A CA 1
ATOM 703 C C . ALA A 1 90 ? 21.273 -1.441 -23.079 1.00 96.81 90 ALA A C 1
ATOM 705 O O . ALA A 1 90 ? 20.633 -1.870 -22.115 1.00 96.81 90 ALA A O 1
ATOM 706 N N . ASP A 1 91 ? 21.882 -0.254 -23.056 1.00 97.06 91 ASP A N 1
ATOM 707 C CA . ASP A 1 91 ? 21.867 0.642 -21.898 1.00 97.06 91 ASP A CA 1
ATOM 708 C C . ASP A 1 91 ? 20.434 1.097 -21.571 1.00 97.06 91 ASP A C 1
ATOM 710 O O . ASP A 1 91 ? 20.003 1.010 -20.418 1.00 97.06 91 ASP A O 1
ATOM 714 N N . ALA A 1 92 ? 19.651 1.497 -22.579 1.00 96.56 92 ALA A N 1
ATOM 715 C CA . ALA A 1 92 ? 18.251 1.884 -22.409 1.00 96.56 92 ALA A CA 1
ATOM 716 C C . ALA A 1 92 ? 17.377 0.721 -21.908 1.00 96.56 92 ALA A C 1
ATOM 718 O O . ALA A 1 92 ? 16.552 0.907 -21.013 1.00 96.56 92 ALA A O 1
ATOM 719 N N . GLN A 1 93 ? 17.575 -0.493 -22.434 1.00 96.88 93 GLN A N 1
ATOM 720 C CA . GLN A 1 93 ? 16.871 -1.692 -21.965 1.00 96.88 93 GLN A CA 1
ATOM 721 C C . GLN A 1 93 ? 17.217 -2.021 -20.508 1.00 96.88 93 GLN A C 1
ATOM 723 O O . GLN A 1 93 ? 16.329 -2.344 -19.718 1.00 96.88 93 GLN A O 1
ATOM 728 N N . SER A 1 94 ? 18.491 -1.902 -20.129 1.00 97.31 94 SER A N 1
ATOM 729 C CA . SER A 1 94 ? 18.940 -2.096 -18.749 1.00 97.31 94 SER A CA 1
ATOM 730 C C . SER A 1 94 ? 18.295 -1.081 -17.801 1.00 97.31 94 SER A C 1
ATOM 732 O O . SER A 1 94 ? 17.697 -1.462 -16.792 1.00 97.31 94 SER A O 1
ATOM 734 N N . GLN A 1 95 ? 18.317 0.206 -18.161 1.00 97.44 95 GLN A N 1
ATOM 735 C CA . GLN A 1 95 ? 17.675 1.266 -17.379 1.00 97.44 95 GLN A CA 1
ATOM 736 C C . GLN A 1 95 ? 16.164 1.046 -17.246 1.00 97.44 95 GLN A C 1
ATOM 738 O O . GLN A 1 95 ? 15.623 1.156 -16.144 1.00 97.44 95 GLN A O 1
ATOM 743 N N . ALA A 1 96 ? 15.483 0.670 -18.331 1.00 97.38 96 ALA A N 1
ATOM 744 C CA . ALA A 1 96 ? 14.060 0.348 -18.301 1.00 97.38 96 ALA A CA 1
ATOM 745 C C . ALA A 1 96 ? 13.760 -0.811 -17.338 1.00 97.38 96 ALA A C 1
ATOM 747 O O . ALA A 1 96 ? 12.849 -0.708 -16.515 1.00 97.38 96 ALA A O 1
ATOM 748 N N . ASN A 1 97 ? 14.561 -1.880 -17.369 1.00 96.94 97 ASN A N 1
ATOM 749 C CA . ASN A 1 97 ? 14.404 -3.015 -16.458 1.00 96.94 97 ASN A CA 1
ATOM 750 C C . ASN A 1 97 ? 14.599 -2.618 -14.989 1.00 96.94 97 ASN A C 1
ATOM 752 O O . ASN A 1 97 ? 13.835 -3.059 -14.126 1.00 96.94 97 ASN A O 1
ATOM 756 N N . VAL A 1 98 ? 15.575 -1.755 -14.695 1.00 97.81 98 VAL A N 1
ATOM 757 C CA . VAL A 1 98 ? 15.790 -1.220 -13.341 1.00 97.81 98 VAL A CA 1
ATOM 758 C C . VAL A 1 98 ? 14.580 -0.406 -12.878 1.00 97.81 98 VAL A C 1
ATOM 760 O O . VAL A 1 98 ? 14.099 -0.606 -11.762 1.00 97.81 98 VAL A O 1
ATOM 763 N N . ILE A 1 99 ? 14.046 0.470 -13.735 1.00 97.31 99 ILE A N 1
ATOM 764 C CA . ILE A 1 99 ? 12.867 1.288 -13.420 1.00 97.31 99 ILE A CA 1
ATOM 765 C C . ILE A 1 99 ? 11.650 0.401 -13.149 1.00 97.31 99 ILE A C 1
ATOM 767 O O . ILE A 1 99 ? 10.973 0.596 -12.140 1.00 97.31 99 ILE A O 1
ATOM 771 N N . ILE A 1 100 ? 11.390 -0.588 -14.008 1.00 97.75 100 ILE A N 1
ATOM 772 C CA . ILE A 1 100 ? 10.265 -1.520 -13.849 1.00 97.75 100 ILE A CA 1
ATOM 773 C C . ILE A 1 100 ? 10.400 -2.296 -12.539 1.00 97.75 100 ILE A C 1
ATOM 775 O O . ILE A 1 100 ? 9.452 -2.344 -11.758 1.00 97.75 100 ILE A O 1
ATOM 779 N N . THR A 1 101 ? 11.583 -2.843 -12.258 1.00 97.44 101 THR A N 1
ATOM 780 C CA . THR A 1 101 ? 11.838 -3.610 -11.031 1.00 97.44 101 THR A CA 1
ATOM 781 C C . THR A 1 101 ? 11.657 -2.739 -9.786 1.00 97.44 101 THR A C 1
ATOM 783 O O . THR A 1 101 ? 10.994 -3.139 -8.830 1.00 97.44 101 THR A O 1
ATOM 786 N N . SER A 1 102 ? 12.179 -1.509 -9.805 1.00 97.12 102 SER A N 1
ATOM 787 C CA . SER A 1 102 ? 12.006 -0.549 -8.710 1.00 97.12 102 SER A CA 1
ATOM 788 C C . SER A 1 102 ? 10.537 -0.167 -8.510 1.00 97.12 102 SER A C 1
ATOM 790 O O . SER A 1 102 ? 10.053 -0.131 -7.378 1.00 97.12 102 SER A O 1
ATOM 792 N N . ALA A 1 103 ? 9.801 0.080 -9.596 1.00 96.31 103 ALA A N 1
ATOM 793 C CA . ALA A 1 103 ? 8.378 0.388 -9.540 1.00 96.31 103 ALA A CA 1
ATOM 794 C C . ALA A 1 103 ? 7.563 -0.786 -8.979 1.00 96.31 103 ALA A C 1
ATOM 796 O O . ALA A 1 103 ? 6.710 -0.568 -8.122 1.00 96.31 103 ALA A O 1
ATOM 797 N N . GLN A 1 104 ? 7.861 -2.017 -9.399 1.00 97.12 104 GLN A N 1
ATOM 798 C CA . GLN A 1 104 ? 7.232 -3.228 -8.869 1.00 97.12 104 GLN A CA 1
ATOM 799 C C . GLN A 1 104 ? 7.527 -3.420 -7.378 1.00 97.12 104 GLN A C 1
ATOM 801 O O . GLN A 1 104 ? 6.602 -3.705 -6.622 1.00 97.12 104 GLN A O 1
ATOM 806 N N . SER A 1 105 ? 8.771 -3.200 -6.937 1.00 97.25 105 SER A N 1
ATOM 807 C CA . SER A 1 105 ? 9.131 -3.259 -5.514 1.00 97.25 105 SER A CA 1
ATOM 808 C C . SER A 1 105 ? 8.343 -2.235 -4.700 1.00 97.25 105 SER A C 1
ATOM 810 O O . SER A 1 105 ? 7.696 -2.599 -3.725 1.00 97.25 105 SER A O 1
ATOM 812 N N . ARG A 1 106 ? 8.315 -0.969 -5.140 1.00 96.88 106 ARG A N 1
ATOM 813 C CA . ARG A 1 106 ? 7.551 0.087 -4.457 1.00 96.88 106 ARG A CA 1
ATOM 814 C C . ARG A 1 106 ? 6.055 -0.207 -4.423 1.00 96.88 106 ARG A C 1
ATOM 816 O O . ARG A 1 106 ? 5.408 0.064 -3.419 1.00 96.88 106 ARG A O 1
ATOM 823 N N . ALA A 1 107 ? 5.501 -0.757 -5.502 1.00 95.69 107 ALA A N 1
ATOM 824 C CA . ALA A 1 107 ? 4.102 -1.163 -5.540 1.00 95.69 107 ALA A CA 1
ATOM 825 C C . ALA A 1 107 ? 3.821 -2.305 -4.550 1.00 95.69 107 ALA A C 1
ATOM 827 O O . ALA A 1 107 ? 2.819 -2.261 -3.840 1.00 95.69 107 ALA A O 1
ATOM 828 N N . ALA A 1 108 ? 4.710 -3.297 -4.462 1.00 96.06 108 ALA A N 1
ATOM 829 C CA . ALA A 1 108 ? 4.589 -4.390 -3.502 1.00 96.06 108 ALA A CA 1
ATOM 830 C C . ALA A 1 108 ? 4.666 -3.889 -2.049 1.00 96.06 108 ALA A C 1
ATOM 832 O O . ALA A 1 108 ? 3.834 -4.285 -1.231 1.00 96.06 108 ALA A O 1
ATOM 833 N N . ASP A 1 109 ? 5.601 -2.984 -1.747 1.00 96.56 109 ASP A N 1
ATOM 834 C CA . ASP A 1 109 ? 5.714 -2.354 -0.428 1.00 96.56 109 ASP A CA 1
ATOM 835 C C . ASP A 1 109 ? 4.453 -1.545 -0.089 1.00 96.56 109 ASP A C 1
ATOM 837 O O . ASP A 1 109 ? 3.860 -1.750 0.965 1.00 96.56 109 ASP A O 1
ATOM 841 N N . MET A 1 110 ? 3.957 -0.721 -1.017 1.00 96.50 110 MET A N 1
ATOM 842 C CA . MET A 1 110 ? 2.730 0.062 -0.822 1.00 96.50 110 MET A CA 1
ATOM 843 C C . MET A 1 110 ? 1.509 -0.825 -0.541 1.00 96.50 110 MET A C 1
ATOM 845 O O . MET A 1 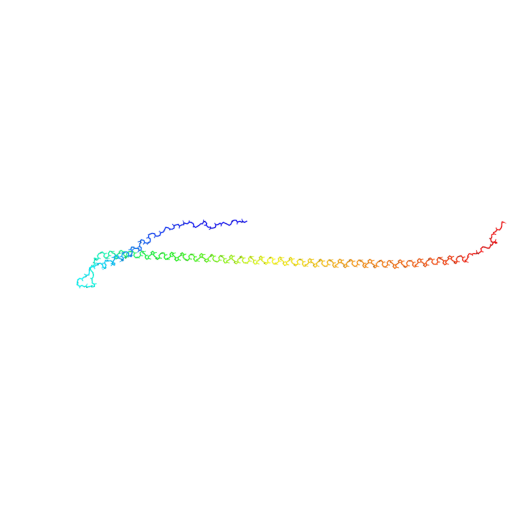110 ? 0.697 -0.513 0.329 1.00 96.50 110 MET A O 1
ATOM 849 N N . VAL A 1 111 ? 1.373 -1.947 -1.254 1.00 96.31 111 VAL A N 1
ATOM 850 C CA . VAL A 1 111 ? 0.293 -2.914 -1.016 1.00 96.31 111 VAL A CA 1
ATOM 851 C C . VAL A 1 111 ? 0.453 -3.593 0.344 1.00 96.31 111 VAL A C 1
ATOM 853 O O . VAL A 1 111 ? -0.548 -3.817 1.030 1.00 96.31 111 VAL A O 1
ATOM 856 N N . ARG A 1 112 ? 1.679 -3.928 0.761 1.00 95.75 112 ARG A N 1
ATOM 857 C CA . ARG A 1 112 ? 1.930 -4.487 2.095 1.00 95.75 112 ARG A CA 1
ATOM 858 C C . ARG A 1 112 ? 1.523 -3.493 3.181 1.00 95.75 112 ARG A C 1
ATOM 860 O O . ARG A 1 112 ? 0.726 -3.858 4.043 1.00 95.75 112 ARG A O 1
ATOM 867 N N . ASP A 1 113 ? 1.989 -2.254 3.089 1.00 95.06 113 ASP A N 1
ATOM 868 C CA . ASP A 1 113 ? 1.733 -1.210 4.083 1.00 95.06 113 ASP A CA 1
ATOM 869 C C . ASP A 1 113 ? 0.230 -0.892 4.179 1.00 95.06 113 ASP A C 1
ATOM 871 O O . ASP A 1 113 ? -0.333 -0.819 5.273 1.00 95.06 113 ASP A O 1
ATOM 875 N N . ALA A 1 114 ? -0.463 -0.808 3.037 1.00 93.50 114 ALA A N 1
ATOM 876 C CA . ALA A 1 114 ? -1.914 -0.627 3.004 1.00 93.50 114 ALA A CA 1
ATOM 877 C C . ALA A 1 114 ? -2.656 -1.788 3.691 1.00 93.50 114 ALA A C 1
ATOM 879 O O . ALA A 1 114 ? -3.582 -1.564 4.472 1.00 93.50 114 ALA A O 1
ATOM 880 N N . ASN A 1 115 ? -2.241 -3.035 3.447 1.00 92.31 115 ASN A N 1
ATOM 881 C CA . ASN A 1 115 ? -2.836 -4.204 4.096 1.00 92.31 115 ASN A CA 1
ATOM 882 C C . ASN A 1 115 ? -2.587 -4.222 5.609 1.00 92.31 115 ASN A C 1
ATOM 884 O O . ASN A 1 115 ? -3.484 -4.585 6.373 1.00 92.31 115 ASN A O 1
ATOM 888 N N . GLU A 1 116 ? -1.391 -3.842 6.057 1.00 92.12 116 GLU A N 1
ATOM 889 C CA . GLU A 1 116 ? -1.079 -3.712 7.482 1.00 92.12 116 GLU A CA 1
ATOM 890 C C . GLU A 1 116 ? -1.947 -2.642 8.144 1.00 92.12 116 GLU A C 1
ATOM 892 O O . GLU A 1 116 ? -2.530 -2.893 9.202 1.00 92.12 116 GLU A O 1
ATOM 897 N N . GLN A 1 117 ? -2.130 -1.495 7.490 1.00 91.81 117 GLN A N 1
ATOM 898 C CA . GLN A 1 117 ? -2.983 -0.424 7.993 1.00 91.81 117 GLN A CA 1
ATOM 899 C C . GLN A 1 117 ? -4.460 -0.835 8.066 1.00 91.81 117 GLN A C 1
ATOM 901 O O . GLN A 1 117 ? -5.115 -0.580 9.078 1.00 91.81 117 GLN A O 1
ATOM 906 N N . VAL A 1 118 ? -4.976 -1.534 7.049 1.00 87.62 118 VAL A N 1
ATOM 907 C CA . VAL A 1 118 ? -6.340 -2.091 7.065 1.00 87.62 118 VAL A CA 1
ATOM 908 C C . VAL A 1 118 ? -6.506 -3.095 8.206 1.00 87.62 118 VAL A C 1
ATOM 910 O O . VAL A 1 118 ? -7.490 -3.030 8.943 1.00 87.62 118 VAL A O 1
ATOM 913 N N . ARG A 1 119 ? -5.539 -4.000 8.408 1.00 84.19 119 ARG A N 1
ATOM 914 C CA . ARG A 1 119 ? -5.564 -4.952 9.532 1.00 84.19 119 ARG A CA 1
ATOM 915 C C . ARG A 1 119 ? -5.542 -4.240 10.878 1.00 84.19 119 ARG A C 1
ATOM 917 O O . ARG A 1 119 ? -6.286 -4.627 11.776 1.00 84.19 119 ARG A O 1
ATOM 924 N N . PHE A 1 120 ? -4.725 -3.200 11.014 1.00 86.50 120 PHE A N 1
ATOM 925 C CA . PHE A 1 120 ? -4.657 -2.398 12.226 1.00 86.50 120 PHE A CA 1
ATOM 926 C C . PHE A 1 120 ? -6.000 -1.720 12.522 1.00 86.50 120 PHE A C 1
ATOM 928 O O . PHE A 1 120 ? -6.532 -1.885 13.620 1.00 86.50 120 PHE A O 1
ATOM 935 N N . MET A 1 121 ? -6.602 -1.047 11.539 1.00 83.50 121 MET A N 1
ATOM 936 C CA . MET A 1 121 ? -7.928 -0.434 11.685 1.00 83.50 121 MET A CA 1
ATOM 937 C C . MET A 1 121 ? -9.001 -1.466 12.049 1.00 83.50 121 MET A C 1
ATOM 939 O O . MET A 1 121 ? -9.738 -1.260 13.011 1.00 83.50 121 MET A O 1
ATOM 943 N N . ALA A 1 122 ? -9.037 -2.611 11.361 1.00 85.00 122 ALA A N 1
ATOM 944 C CA . ALA A 1 122 ? -9.981 -3.687 11.658 1.00 85.00 122 ALA A CA 1
ATOM 945 C C . ALA A 1 122 ? -9.795 -4.245 13.081 1.00 85.00 122 ALA A C 1
ATOM 947 O O . ALA A 1 122 ? -10.768 -4.514 13.785 1.00 85.00 122 ALA A O 1
ATOM 948 N N . SER A 1 123 ? -8.545 -4.390 13.539 1.00 83.94 123 SER A N 1
ATOM 949 C CA . SER A 1 123 ? -8.253 -4.823 14.908 1.00 83.94 123 SER A CA 1
ATOM 950 C C . SER A 1 123 ? -8.694 -3.795 15.951 1.00 83.94 123 SER A C 1
ATOM 952 O O . SER A 1 123 ? -9.275 -4.177 16.965 1.00 83.94 123 SER A O 1
ATOM 954 N N . GLN A 1 124 ? -8.491 -2.498 15.699 1.00 83.06 124 GLN A N 1
ATOM 955 C CA . GLN A 1 124 ? -8.978 -1.441 16.582 1.00 83.06 124 GLN A CA 1
ATOM 956 C C . GLN A 1 124 ? -10.503 -1.434 16.648 1.00 83.06 124 GLN A C 1
ATOM 958 O O . GLN A 1 124 ? -11.067 -1.376 17.740 1.00 83.06 124 GLN A O 1
ATOM 963 N N . GLU A 1 125 ? -11.177 -1.539 15.504 1.00 81.12 125 GLU A N 1
ATOM 964 C CA . GLU A 1 125 ? -12.635 -1.593 15.452 1.00 81.12 125 GLU A CA 1
ATOM 965 C C . GLU A 1 125 ? -13.163 -2.787 16.256 1.00 81.12 125 GLU A C 1
ATOM 967 O O . GLU A 1 125 ? -14.002 -2.603 17.142 1.00 81.12 125 GLU A O 1
ATOM 972 N N . ASN A 1 126 ? -12.572 -3.972 16.071 1.00 79.44 126 ASN A N 1
ATOM 973 C CA . ASN A 1 126 ? -12.915 -5.175 16.829 1.00 79.44 126 ASN A CA 1
ATOM 974 C C . ASN A 1 126 ? -12.713 -4.988 18.346 1.00 79.44 126 ASN A C 1
ATOM 976 O O . ASN A 1 126 ? -13.614 -5.280 19.134 1.00 79.44 126 ASN A O 1
ATOM 980 N N . VAL A 1 127 ? -11.577 -4.419 18.769 1.00 84.12 127 VAL A N 1
ATOM 981 C CA . VAL A 1 127 ? -11.302 -4.137 20.189 1.00 84.12 127 VAL A CA 1
ATOM 982 C C . VAL A 1 127 ? -12.324 -3.155 20.764 1.00 84.12 127 VAL A C 1
ATOM 984 O O . VAL A 1 127 ? -12.816 -3.364 21.875 1.00 84.12 127 VAL A O 1
ATOM 987 N N . THR A 1 128 ? -12.693 -2.103 20.027 1.00 88.75 128 THR A N 1
ATOM 988 C CA . THR A 1 128 ? -13.698 -1.139 20.505 1.00 88.75 128 THR A CA 1
ATOM 989 C C . THR A 1 128 ? -15.095 -1.748 20.587 1.00 88.75 128 THR A C 1
ATOM 991 O O . THR A 1 128 ? -15.838 -1.434 21.520 1.00 88.75 128 THR A O 1
ATOM 994 N N . GLN A 1 129 ? -15.462 -2.628 19.654 1.00 88.88 129 GLN A N 1
ATOM 995 C CA . GLN A 1 129 ? -16.731 -3.347 19.690 1.00 88.88 129 GLN A CA 1
ATOM 996 C C . GLN A 1 129 ? -16.786 -4.287 20.899 1.00 88.88 129 GLN A C 1
ATOM 998 O O . GLN A 1 129 ? -17.720 -4.196 21.697 1.00 88.88 129 GLN A O 1
ATOM 1003 N N . LEU A 1 130 ? -15.742 -5.095 21.106 1.00 90.31 130 LEU A N 1
ATOM 1004 C CA . LEU A 1 130 ? -15.630 -5.995 22.253 1.00 90.31 130 LEU A CA 1
ATOM 1005 C C . LEU A 1 130 ? -15.662 -5.231 23.587 1.00 90.31 130 LEU A C 1
ATOM 1007 O O . LEU A 1 130 ? -16.326 -5.647 24.539 1.00 90.31 130 LEU A O 1
ATOM 1011 N N . ALA A 1 131 ? -14.981 -4.084 23.663 1.00 89.94 131 ALA A N 1
ATOM 1012 C CA . ALA A 1 131 ? -15.009 -3.224 24.842 1.00 89.94 131 ALA A CA 1
ATOM 1013 C C . ALA A 1 131 ? -16.420 -2.682 25.125 1.00 89.94 131 ALA A C 1
ATOM 1015 O O . ALA A 1 131 ? -16.861 -2.705 26.276 1.00 89.94 131 ALA A O 1
ATOM 1016 N N . ARG A 1 132 ? -17.156 -2.242 24.091 1.00 93.75 132 ARG A N 1
ATOM 1017 C CA . ARG A 1 132 ? -18.550 -1.781 24.224 1.00 93.75 132 ARG A CA 1
ATOM 1018 C C . ARG A 1 132 ? -19.488 -2.900 24.665 1.00 93.75 132 ARG A C 1
ATOM 1020 O O . ARG A 1 132 ? -20.327 -2.668 25.533 1.00 93.75 132 ARG A O 1
ATOM 1027 N N . GLU A 1 133 ? -19.344 -4.102 24.116 1.00 95.69 133 GLU A N 1
ATOM 1028 C CA . GLU A 1 133 ? -20.130 -5.270 24.532 1.00 95.69 133 GLU A CA 1
ATOM 1029 C C . GLU A 1 133 ? -19.866 -5.633 25.996 1.00 95.69 133 GLU A C 1
ATOM 1031 O O . GLU A 1 133 ? -20.804 -5.807 26.778 1.00 95.69 133 GLU A O 1
ATOM 1036 N N . LYS A 1 134 ? -18.595 -5.655 26.414 1.00 95.31 134 LYS A N 1
ATOM 1037 C CA . LYS A 1 134 ? -18.225 -5.915 27.810 1.00 95.31 134 LYS A CA 1
ATOM 1038 C C . LYS A 1 134 ? -18.750 -4.832 28.754 1.00 95.31 134 LYS A C 1
ATOM 1040 O O . LYS A 1 134 ? -19.223 -5.159 29.841 1.00 95.31 134 LYS A O 1
ATOM 1045 N N . ALA A 1 135 ? -18.699 -3.563 28.344 1.00 96.00 135 ALA A N 1
ATOM 1046 C CA . ALA A 1 135 ? -19.256 -2.450 29.109 1.00 96.00 135 ALA A CA 1
ATOM 1047 C C . ALA A 1 135 ? -20.776 -2.582 29.287 1.00 96.00 135 ALA A C 1
ATOM 1049 O O . ALA A 1 135 ? -21.260 -2.451 30.410 1.00 96.00 135 ALA A O 1
ATOM 1050 N N . ARG A 1 136 ? -21.515 -2.920 28.220 1.00 96.88 136 ARG A N 1
ATOM 1051 C CA . ARG A 1 136 ? -22.960 -3.202 28.297 1.00 96.88 136 ARG A CA 1
ATOM 1052 C C . ARG A 1 136 ? -23.257 -4.355 29.251 1.00 96.88 136 ARG A C 1
ATOM 1054 O O . ARG A 1 136 ? -24.034 -4.182 30.177 1.00 96.88 136 ARG A O 1
ATOM 1061 N N . SER A 1 137 ? -22.543 -5.475 29.126 1.00 97.38 137 SER A N 1
ATOM 1062 C CA . SER A 1 137 ? -22.724 -6.615 30.035 1.00 97.38 137 SER A CA 1
ATOM 1063 C C . SER A 1 137 ? -22.435 -6.266 31.502 1.00 97.38 137 SER A C 1
ATOM 1065 O O . SER A 1 137 ? -23.108 -6.769 32.401 1.00 97.38 137 SER A O 1
ATOM 1067 N N . MET A 1 138 ? -21.439 -5.413 31.775 1.00 97.06 138 MET A N 1
ATOM 1068 C CA . MET A 1 138 ? -21.172 -4.935 33.137 1.00 97.06 138 MET A CA 1
ATOM 1069 C C . MET A 1 138 ? -22.295 -4.042 33.664 1.00 97.06 138 MET A C 1
ATOM 1071 O O . MET A 1 138 ? -22.674 -4.207 34.821 1.00 97.06 138 MET A O 1
ATOM 1075 N N . LEU A 1 139 ? -22.835 -3.145 32.834 1.00 97.81 139 LEU A N 1
ATOM 1076 C CA . LEU A 1 139 ? -23.986 -2.313 33.192 1.00 97.81 139 LEU A CA 1
ATOM 1077 C C . LEU A 1 139 ? -25.216 -3.169 33.498 1.00 97.81 139 LEU A C 1
ATOM 1079 O O . LEU A 1 139 ? -25.812 -2.995 34.555 1.00 97.81 139 LEU A O 1
ATOM 1083 N N . ASP A 1 140 ? -25.532 -4.148 32.652 1.00 97.81 140 ASP A N 1
ATOM 1084 C CA . ASP A 1 140 ? -26.677 -5.041 32.860 1.00 97.81 140 ASP A CA 1
ATOM 1085 C C . ASP A 1 140 ? -26.539 -5.837 34.167 1.00 97.81 140 ASP A C 1
ATOM 1087 O O . ASP A 1 140 ? -27.480 -5.948 34.954 1.00 97.81 140 ASP A O 1
ATOM 1091 N N . LYS A 1 141 ? -25.333 -6.351 34.452 1.00 97.50 141 LYS A N 1
ATOM 1092 C CA . LYS A 1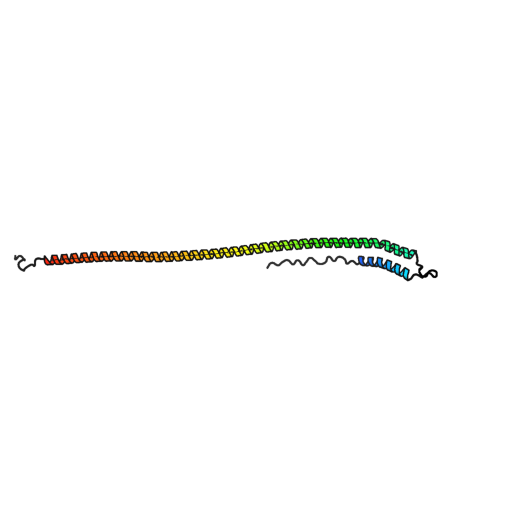 141 ? -25.035 -7.046 35.715 1.00 97.50 141 LYS A CA 1
ATOM 1093 C C . LYS A 1 141 ? -25.136 -6.120 36.922 1.00 97.50 141 LYS A C 1
ATOM 1095 O O . LYS A 1 141 ? -25.636 -6.541 37.963 1.00 97.50 141 LYS A O 1
ATOM 1100 N N . ALA A 1 142 ? -24.642 -4.889 36.807 1.00 96.88 142 ALA A N 1
ATOM 1101 C CA . ALA A 1 142 ? -24.721 -3.901 37.875 1.00 96.88 142 ALA A CA 1
ATOM 1102 C C . ALA A 1 142 ? -26.178 -3.519 38.162 1.00 96.88 142 ALA A C 1
ATOM 1104 O O . ALA A 1 142 ? -26.573 -3.513 39.326 1.00 96.88 142 ALA A O 1
ATOM 1105 N N . GLN A 1 143 ? -26.980 -3.296 37.118 1.00 97.62 143 GLN A N 1
ATOM 1106 C CA . GLN A 1 143 ? -28.401 -2.987 37.238 1.00 97.62 143 GLN A CA 1
ATOM 1107 C C . GLN A 1 143 ? -29.161 -4.145 37.884 1.00 97.62 143 GLN A C 1
ATOM 1109 O O . GLN A 1 143 ? -29.804 -3.955 38.908 1.00 97.62 143 GLN A O 1
ATOM 1114 N N . SER A 1 144 ? -28.990 -5.369 37.375 1.00 97.50 144 SER A N 1
ATOM 1115 C CA . SER A 1 144 ? -29.632 -6.559 37.944 1.00 97.50 144 SER A CA 1
ATOM 1116 C C . SER A 1 144 ? -29.254 -6.780 39.414 1.00 97.50 144 SER A C 1
ATOM 1118 O O . SER A 1 144 ? -30.110 -7.108 40.236 1.00 97.50 144 SER A O 1
ATOM 1120 N N . LYS A 1 145 ? -27.984 -6.555 39.778 1.00 97.31 145 LYS A N 1
ATOM 1121 C CA . LYS A 1 145 ? -27.530 -6.645 41.170 1.00 97.31 145 LYS A CA 1
ATOM 1122 C C . LYS A 1 145 ? -28.132 -5.544 42.043 1.00 97.31 145 LYS A C 1
ATOM 1124 O O . LYS A 1 145 ? -28.483 -5.826 43.186 1.00 97.31 145 LYS A O 1
ATOM 1129 N N . SER A 1 146 ? -28.235 -4.322 41.523 1.00 97.81 146 SER A N 1
ATOM 1130 C CA . SER A 1 146 ? -28.881 -3.204 42.213 1.00 97.81 146 SER A CA 1
ATOM 1131 C C . SER A 1 146 ? -30.353 -3.511 42.474 1.00 97.81 146 SER A C 1
ATOM 1133 O O . SER A 1 146 ? -30.791 -3.436 43.616 1.00 97.81 146 SER A O 1
ATOM 1135 N N . ASP A 1 147 ? -31.090 -3.944 41.451 1.00 97.19 147 ASP A N 1
ATOM 1136 C CA . ASP A 1 147 ? -32.510 -4.284 41.562 1.00 97.19 147 ASP A CA 1
ATOM 1137 C C . ASP A 1 147 ? -32.728 -5.423 42.566 1.00 97.19 147 ASP A C 1
ATOM 1139 O O . ASP A 1 147 ? -33.609 -5.348 43.421 1.00 97.19 147 ASP A O 1
ATOM 1143 N N . HIS A 1 148 ? -31.882 -6.458 42.521 1.00 97.44 148 HIS A N 1
ATOM 1144 C CA . HIS A 1 148 ? -31.932 -7.560 43.478 1.00 97.44 148 HIS A CA 1
ATOM 1145 C C . HIS A 1 148 ? -31.629 -7.103 44.912 1.00 97.44 148 HIS A C 1
ATOM 1147 O O . HIS A 1 148 ? -32.261 -7.575 45.857 1.00 97.44 148 HIS A O 1
ATOM 1153 N N . LEU A 1 149 ? -30.663 -6.199 45.100 1.00 97.19 149 LEU A N 1
ATOM 1154 C CA . LEU A 1 149 ? -30.335 -5.657 46.417 1.00 97.19 149 LEU A CA 1
ATOM 1155 C C . LEU A 1 149 ? -31.492 -4.825 46.973 1.00 97.19 149 LEU A C 1
ATOM 1157 O O . LEU A 1 149 ? -31.862 -5.024 48.126 1.00 97.19 149 LEU A O 1
ATOM 1161 N N . THR A 1 150 ? -32.085 -3.953 46.155 1.00 97.00 150 THR A N 1
ATOM 1162 C CA . THR A 1 150 ? -33.246 -3.143 46.542 1.00 97.00 150 THR A CA 1
ATOM 1163 C C . THR A 1 150 ? -34.426 -4.031 46.920 1.00 97.00 150 THR A C 1
ATOM 1165 O O . THR A 1 150 ? -34.939 -3.917 48.026 1.00 97.00 150 THR A O 1
ATOM 1168 N N . GLN A 1 151 ? -34.784 -5.005 46.078 1.00 97.12 151 GLN A N 1
ATOM 1169 C CA . GLN A 1 151 ? -35.865 -5.949 46.385 1.00 97.12 151 GLN A CA 1
ATOM 1170 C C . GLN A 1 151 ? -35.588 -6.769 47.652 1.00 97.12 151 GLN A C 1
ATOM 1172 O O . GLN A 1 151 ? -36.504 -7.061 48.421 1.00 97.12 151 GLN A O 1
ATOM 1177 N N . GLY A 1 152 ? -34.331 -7.163 47.874 1.00 96.69 152 GLY A N 1
ATOM 1178 C CA . GLY A 1 152 ? -33.913 -7.862 49.085 1.00 96.69 152 GLY A CA 1
ATOM 1179 C C . GLY A 1 152 ? -34.044 -6.992 50.336 1.00 96.69 152 GLY A C 1
ATOM 1180 O O . GLY A 1 152 ? -34.544 -7.470 51.353 1.00 96.69 152 GLY A O 1
ATOM 1181 N N . ALA A 1 153 ? -33.643 -5.722 50.251 1.00 96.69 153 ALA A N 1
ATOM 1182 C CA . ALA A 1 153 ? -33.770 -4.753 51.335 1.00 96.69 153 ALA A CA 1
ATOM 1183 C C . ALA A 1 153 ? -35.241 -4.464 51.658 1.00 96.69 153 ALA A C 1
ATOM 1185 O O . ALA A 1 153 ? -35.622 -4.521 52.823 1.00 96.69 153 ALA A O 1
ATOM 1186 N N . ASP A 1 154 ? -36.078 -4.256 50.640 1.00 97.06 154 ASP A N 1
ATOM 1187 C CA . ASP A 1 154 ? -37.518 -4.049 50.812 1.00 97.06 154 ASP A CA 1
ATOM 1188 C C . ASP A 1 154 ? -38.163 -5.252 51.502 1.00 97.06 154 ASP A C 1
ATOM 1190 O O . ASP A 1 154 ? -38.894 -5.106 52.482 1.00 97.06 154 ASP A O 1
ATOM 1194 N N . ARG A 1 155 ? -37.842 -6.468 51.041 1.00 96.69 155 ARG A N 1
ATOM 1195 C CA . ARG A 1 155 ? -38.367 -7.703 51.632 1.00 96.69 155 ARG A CA 1
ATOM 1196 C C . ARG A 1 155 ? -37.900 -7.889 53.076 1.00 96.69 155 ARG A C 1
ATOM 1198 O O . ARG A 1 155 ? -38.688 -8.332 53.906 1.00 96.69 155 ARG A O 1
ATOM 1205 N N . TYR A 1 156 ? -36.651 -7.538 53.380 1.00 96.94 156 TYR A N 1
ATOM 1206 C CA . TYR A 1 156 ? -36.130 -7.557 54.745 1.00 96.94 156 TYR A CA 1
ATOM 1207 C C . TYR A 1 156 ? -36.861 -6.550 55.642 1.00 96.94 156 TYR A C 1
ATOM 1209 O O . TYR A 1 156 ? -37.326 -6.925 56.714 1.00 96.94 156 TYR A O 1
ATOM 1217 N N . CYS A 1 157 ? -37.027 -5.304 55.189 1.00 97.00 157 CYS A N 1
ATOM 1218 C CA . CYS A 1 157 ? -37.765 -4.274 55.919 1.00 97.00 157 CYS A CA 1
ATOM 1219 C C . CYS A 1 157 ? -39.207 -4.704 56.201 1.00 97.00 157 CYS A C 1
ATOM 1221 O O . CYS A 1 157 ? -39.658 -4.581 57.335 1.00 97.00 157 CYS A O 1
ATOM 1223 N N . ILE A 1 158 ? -39.908 -5.258 55.206 1.00 97.19 158 ILE A N 1
ATOM 1224 C CA . ILE A 1 158 ? -41.267 -5.791 55.382 1.00 97.19 158 ILE A CA 1
ATOM 1225 C C . ILE A 1 158 ? -41.280 -6.909 56.430 1.00 97.19 158 ILE A C 1
ATOM 1227 O O . ILE A 1 158 ? -42.130 -6.893 57.313 1.00 97.19 158 ILE A O 1
ATOM 1231 N N . GLY A 1 159 ? -40.329 -7.847 56.373 1.00 97.50 159 GLY A N 1
ATOM 1232 C CA . GLY A 1 159 ? -40.217 -8.920 57.365 1.00 97.50 159 GLY A CA 1
ATOM 1233 C C . GLY A 1 159 ? -40.047 -8.385 58.787 1.00 97.50 159 GLY A C 1
ATOM 1234 O O . GLY A 1 159 ? -40.817 -8.741 59.669 1.00 97.50 159 GLY A O 1
ATOM 1235 N N . VAL A 1 160 ? -39.112 -7.453 58.991 1.00 97.50 160 VAL A N 1
ATOM 1236 C CA . VAL A 1 160 ? -38.873 -6.837 60.307 1.00 97.50 160 VAL A CA 1
ATOM 1237 C C . VAL A 1 160 ? -40.094 -6.058 60.803 1.00 97.50 160 VAL A C 1
ATOM 1239 O O . VAL A 1 160 ? -40.399 -6.104 61.992 1.00 97.50 160 VAL A O 1
ATOM 1242 N N . MET A 1 161 ? -40.794 -5.338 59.921 1.00 96.69 161 MET A N 1
ATOM 1243 C CA . MET A 1 161 ? -42.015 -4.617 60.295 1.00 96.69 161 MET A CA 1
ATOM 1244 C C . MET A 1 161 ? -43.146 -5.575 60.688 1.00 96.69 161 MET A C 1
ATOM 1246 O O . MET A 1 161 ? -43.809 -5.321 61.689 1.00 96.69 161 MET A O 1
ATOM 1250 N N . ASN A 1 162 ? -43.323 -6.685 59.967 1.00 97.69 162 ASN A N 1
ATOM 1251 C CA . ASN A 1 162 ? -44.313 -7.711 60.309 1.00 97.69 162 ASN A CA 1
ATOM 1252 C C . ASN A 1 162 ? -43.973 -8.407 61.639 1.00 97.69 162 ASN A C 1
ATOM 1254 O O . ASN A 1 162 ? -44.849 -8.595 62.479 1.00 97.69 162 ASN A O 1
ATOM 1258 N N . ASP A 1 163 ? -42.701 -8.746 61.868 1.00 96.81 163 ASP A N 1
ATOM 1259 C CA . ASP A 1 163 ? -42.254 -9.348 63.132 1.00 96.81 163 ASP A CA 1
ATOM 1260 C C . ASP A 1 163 ? -42.487 -8.388 64.313 1.00 96.81 163 ASP A C 1
ATOM 1262 O O . ASP A 1 163 ? -42.903 -8.799 65.400 1.00 96.81 163 ASP A O 1
ATOM 1266 N N . LEU A 1 164 ? -42.234 -7.091 64.105 1.00 96.75 164 LEU A N 1
ATOM 1267 C CA . LEU A 1 164 ? -42.503 -6.055 65.098 1.00 96.75 164 LEU A CA 1
ATOM 1268 C C . LEU A 1 164 ? -44.008 -5.905 65.363 1.00 96.75 164 LEU A C 1
ATOM 1270 O O . LEU A 1 164 ? -44.408 -5.794 66.521 1.00 96.75 164 LEU A O 1
ATOM 1274 N N . GLU A 1 165 ? -44.840 -5.929 64.320 1.00 96.56 165 GLU A N 1
ATOM 1275 C CA . GLU A 1 165 ? -46.303 -5.910 64.434 1.00 96.56 165 GLU A CA 1
ATOM 1276 C C . GLU A 1 165 ? -46.811 -7.093 65.273 1.00 96.56 165 GLU A C 1
ATOM 1278 O O . GLU A 1 165 ? -47.599 -6.904 66.203 1.00 96.56 165 GLU A O 1
ATOM 1283 N N . GLU A 1 166 ? -46.308 -8.305 65.027 1.00 97.25 166 GLU A N 1
ATOM 1284 C CA . GLU A 1 166 ? -46.691 -9.493 65.794 1.00 97.25 166 GLU A CA 1
ATOM 1285 C C . GLU A 1 166 ? -46.309 -9.366 67.280 1.00 97.25 166 GLU A C 1
ATOM 1287 O O . GLU A 1 166 ? -47.108 -9.690 68.171 1.00 97.25 166 GLU A O 1
ATOM 1292 N N . GLN A 1 167 ? -45.107 -8.854 67.566 1.00 97.19 167 GLN A N 1
ATOM 1293 C CA . GLN A 1 167 ? -44.652 -8.604 68.936 1.00 97.19 167 GLN A CA 1
ATOM 1294 C C . GLN A 1 167 ? -45.508 -7.551 69.643 1.00 97.19 167 GLN A C 1
ATOM 1296 O O . GLN A 1 167 ? -45.873 -7.748 70.806 1.00 97.19 167 GLN A O 1
ATOM 1301 N N . LEU A 1 168 ? -45.864 -6.465 68.951 1.00 96.69 168 LEU A N 1
ATOM 1302 C CA . LEU A 1 168 ? -46.749 -5.431 69.486 1.00 96.69 168 LEU A CA 1
ATOM 1303 C C . LEU A 1 168 ? -48.139 -5.993 69.790 1.00 96.69 168 LEU A C 1
ATOM 1305 O O . LEU A 1 168 ? -48.651 -5.764 70.882 1.00 96.69 168 LEU A O 1
ATOM 1309 N N . HIS A 1 169 ? -48.710 -6.803 68.899 1.00 97.00 169 HIS A N 1
ATOM 1310 C CA . HIS A 1 169 ? -49.985 -7.474 69.154 1.00 97.00 169 HIS A CA 1
ATOM 1311 C C . HIS A 1 169 ? -49.925 -8.451 70.329 1.00 97.00 169 HIS A C 1
ATOM 1313 O O . HIS A 1 169 ? -50.896 -8.598 71.073 1.00 97.00 169 HIS A O 1
ATOM 1319 N N . LYS A 1 170 ? -48.801 -9.148 70.520 1.00 96.31 170 LYS A N 1
ATOM 1320 C CA . LYS A 1 170 ? -48.618 -10.003 71.695 1.00 96.31 170 LYS A CA 1
ATOM 1321 C C . LYS A 1 170 ? -48.585 -9.175 72.977 1.00 96.31 170 LYS A C 1
ATOM 1323 O O . LYS A 1 170 ? -49.303 -9.502 73.917 1.00 96.31 170 LYS A O 1
ATOM 1328 N N . LEU A 1 171 ? -47.811 -8.091 72.985 1.00 96.38 171 LEU A N 1
ATOM 1329 C CA . LEU A 1 171 ? -47.726 -7.186 74.126 1.00 96.38 171 LEU A CA 1
ATOM 1330 C C . LEU A 1 171 ? -49.085 -6.545 74.443 1.00 96.38 171 LEU A C 1
ATOM 1332 O O . LEU A 1 171 ? -49.465 -6.459 75.605 1.00 96.38 171 LEU A O 1
ATOM 1336 N N . GLU A 1 172 ? -49.843 -6.152 73.420 1.00 96.06 172 GLU A N 1
ATOM 1337 C CA . GLU A 1 172 ? -51.205 -5.636 73.564 1.00 96.06 172 GLU A CA 1
ATOM 1338 C C . GLU A 1 172 ? -52.120 -6.653 74.262 1.00 96.06 172 GLU A C 1
ATOM 1340 O O . GLU A 1 172 ? -52.797 -6.307 75.232 1.00 96.06 172 GLU A O 1
ATOM 1345 N N . ARG A 1 173 ? -52.103 -7.923 73.826 1.00 95.94 173 ARG A N 1
ATOM 1346 C CA . ARG A 1 173 ? -52.871 -8.999 74.475 1.00 95.94 173 ARG A CA 1
ATOM 1347 C C . ARG A 1 173 ? -52.455 -9.205 75.929 1.00 95.94 173 ARG A C 1
ATOM 1349 O O . ARG A 1 173 ? -53.326 -9.374 76.782 1.00 95.94 173 ARG A O 1
ATOM 1356 N N . ASP A 1 174 ? -51.156 -9.168 76.218 1.00 95.38 174 ASP A N 1
ATOM 1357 C CA . ASP A 1 174 ? -50.636 -9.317 77.580 1.00 95.38 174 ASP A CA 1
ATOM 1358 C C . ASP A 1 174 ? -51.103 -8.156 78.482 1.00 95.38 174 ASP A C 1
ATOM 1360 O O . ASP A 1 174 ? -51.537 -8.382 79.615 1.00 95.38 174 ASP A O 1
ATOM 1364 N N . VAL A 1 175 ? -51.105 -6.920 77.967 1.00 96.19 175 VAL A N 1
ATOM 1365 C CA . VAL A 1 175 ? -51.628 -5.736 78.673 1.00 96.19 175 VAL A CA 1
ATOM 1366 C C . VAL A 1 175 ? -53.135 -5.847 78.908 1.00 96.19 175 VAL A C 1
ATOM 1368 O O . VAL A 1 175 ? -53.590 -5.614 80.028 1.00 96.19 175 VAL A O 1
ATOM 1371 N N . GLN A 1 176 ? -53.918 -6.241 77.900 1.00 94.31 176 GLN A N 1
ATOM 1372 C CA . GLN A 1 176 ? -55.366 -6.443 78.037 1.00 94.31 176 GLN A CA 1
ATOM 1373 C C . GLN A 1 176 ? -55.696 -7.529 79.070 1.00 94.31 176 GLN A C 1
ATOM 1375 O O . GLN A 1 176 ? -56.587 -7.348 79.902 1.00 94.31 176 GLN A O 1
ATOM 1380 N N . ALA A 1 177 ? -54.958 -8.643 79.062 1.00 94.12 177 ALA A N 1
ATOM 1381 C CA . ALA A 1 177 ? -55.101 -9.693 80.064 1.00 94.12 177 ALA A CA 1
ATOM 1382 C C . ALA A 1 177 ? -54.762 -9.176 81.474 1.00 94.12 177 ALA A C 1
ATOM 1384 O O . ALA A 1 177 ? -55.500 -9.448 82.422 1.00 94.12 177 ALA A O 1
ATOM 1385 N N . GLY A 1 178 ? -53.689 -8.391 81.609 1.00 93.62 178 GLY A N 1
ATOM 1386 C CA . GLY A 1 178 ? -53.305 -7.745 82.865 1.00 93.62 178 GLY A CA 1
ATOM 1387 C C . GLY A 1 178 ? -54.378 -6.793 83.400 1.00 93.62 178 GLY A C 1
ATOM 1388 O O . GLY A 1 178 ? -54.748 -6.893 84.571 1.00 93.62 178 GLY A O 1
ATOM 1389 N N . LEU A 1 179 ? -54.927 -5.923 82.545 1.00 93.19 179 LEU A N 1
ATOM 1390 C CA . LEU A 1 179 ? -56.030 -5.020 82.894 1.00 93.19 179 LEU A CA 1
ATOM 1391 C C . LEU A 1 179 ? -57.264 -5.794 83.362 1.00 93.19 179 LEU A C 1
ATOM 1393 O O . LEU A 1 179 ? -57.794 -5.499 84.429 1.00 93.19 179 LEU A O 1
ATOM 1397 N N . LYS A 1 180 ? -57.654 -6.849 82.638 1.00 93.31 180 LYS A N 1
ATOM 1398 C CA . LYS A 1 180 ? -58.789 -7.698 83.015 1.00 93.31 180 LYS A CA 1
ATOM 1399 C C . LYS A 1 180 ? -58.608 -8.340 84.393 1.00 93.31 180 LYS A C 1
ATOM 1401 O O . LYS A 1 180 ? -59.548 -8.385 85.176 1.00 93.31 180 LYS A O 1
ATOM 1406 N N . VAL A 1 181 ? -57.404 -8.813 84.725 1.00 93.06 181 VAL A N 1
ATOM 1407 C CA . VAL A 1 181 ? -57.105 -9.361 86.063 1.00 93.06 181 VAL A CA 1
ATOM 1408 C C . VAL A 1 181 ? -57.216 -8.289 87.150 1.00 93.06 181 VAL A C 1
ATOM 1410 O O . VAL A 1 181 ? -57.671 -8.587 88.255 1.00 93.06 181 VAL A O 1
ATOM 1413 N N . LEU A 1 182 ? -56.792 -7.055 86.870 1.00 90.06 182 LEU A N 1
ATOM 1414 C CA . LEU A 1 182 ? -56.914 -5.942 87.814 1.00 90.06 182 LEU A CA 1
ATOM 1415 C C . LEU A 1 182 ? -58.375 -5.540 88.033 1.00 90.06 182 LEU A C 1
ATOM 1417 O O . LEU A 1 182 ? -58.764 -5.347 89.183 1.00 90.06 182 LEU A O 1
ATOM 1421 N N . GLU A 1 183 ? -59.181 -5.473 86.973 1.00 89.38 183 GLU A N 1
ATOM 1422 C CA . GLU A 1 183 ? -60.629 -5.241 87.064 1.00 89.38 183 GLU A CA 1
ATOM 1423 C C . GLU A 1 183 ? -61.315 -6.327 87.903 1.00 89.38 183 GLU A C 1
ATOM 1425 O O . GLU A 1 183 ? -62.051 -6.014 88.837 1.00 89.38 183 GLU A O 1
ATOM 1430 N N . ASP A 1 184 ? -61.003 -7.600 87.646 1.00 88.12 184 ASP A N 1
ATOM 1431 C CA . ASP A 1 184 ? -61.560 -8.744 88.377 1.00 88.12 184 ASP A CA 1
ATOM 1432 C C . ASP A 1 184 ? -61.169 -8.710 89.871 1.00 88.12 184 ASP A C 1
ATOM 1434 O O . ASP A 1 184 ? -61.968 -9.024 90.755 1.00 88.12 184 ASP A O 1
ATOM 1438 N N . ARG A 1 185 ? -59.939 -8.267 90.183 1.00 85.56 185 ARG A N 1
ATOM 1439 C CA . ARG A 1 185 ? -59.486 -8.028 91.566 1.00 85.56 185 ARG A CA 1
ATOM 1440 C C . ARG A 1 185 ? -60.209 -6.854 92.219 1.00 85.56 185 ARG A C 1
ATOM 1442 O O . ARG A 1 185 ? -60.556 -6.963 93.391 1.00 85.56 185 ARG A O 1
ATOM 1449 N N . GLN A 1 186 ? -60.426 -5.752 91.499 1.00 83.94 186 GLN A N 1
ATOM 1450 C CA . GLN A 1 186 ? -61.177 -4.609 92.021 1.00 83.94 186 GLN A CA 1
ATOM 1451 C C . GLN A 1 186 ? -62.633 -4.978 92.310 1.00 83.94 186 GLN A C 1
ATOM 1453 O O . GLN A 1 186 ? -63.136 -4.617 93.369 1.00 83.94 186 GLN A O 1
ATOM 1458 N N . GLN A 1 187 ? -63.287 -5.742 91.430 1.00 81.31 187 GLN A N 1
ATOM 1459 C CA . GLN A 1 187 ? -64.652 -6.227 91.653 1.00 81.31 187 GLN A CA 1
ATOM 1460 C C . GLN A 1 187 ? -64.733 -7.130 92.888 1.00 81.31 187 GLN A C 1
ATOM 1462 O O . GLN A 1 187 ? -65.535 -6.869 93.779 1.00 81.31 187 GLN A O 1
ATOM 1467 N N . LYS A 1 188 ? -63.830 -8.111 93.020 1.00 80.56 188 LYS A N 1
ATOM 1468 C CA . LYS A 1 188 ? -63.759 -8.972 94.215 1.00 80.56 188 LYS A CA 1
ATOM 1469 C C . LYS A 1 188 ? -63.471 -8.195 95.503 1.00 80.56 188 LYS A C 1
ATOM 1471 O O . LYS A 1 188 ? -64.013 -8.530 96.552 1.00 80.56 188 LYS A O 1
ATOM 1476 N N . ALA A 1 189 ? -62.626 -7.166 95.444 1.00 73.75 189 ALA A N 1
ATOM 1477 C CA . ALA A 1 189 ? -62.356 -6.296 96.589 1.00 73.75 189 ALA A CA 1
ATOM 1478 C C . ALA A 1 189 ? -63.571 -5.423 96.954 1.00 73.75 189 ALA A C 1
ATOM 1480 O O . ALA A 1 189 ? -63.823 -5.200 98.135 1.00 73.75 189 ALA A O 1
ATOM 1481 N N . ALA A 1 190 ? -64.345 -4.970 95.964 1.00 70.50 190 ALA A N 1
ATOM 1482 C CA . ALA A 1 190 ? -65.587 -4.232 96.180 1.00 70.50 190 ALA A CA 1
ATOM 1483 C C . ALA A 1 190 ? -66.704 -5.118 96.764 1.00 70.50 190 ALA A C 1
ATOM 1485 O O . ALA A 1 190 ? -67.483 -4.648 97.587 1.00 70.50 190 ALA A O 1
ATOM 1486 N N . GLU A 1 191 ? -66.755 -6.402 96.397 1.00 67.00 191 GLU A N 1
ATOM 1487 C CA . GLU A 1 191 ? -67.676 -7.390 96.980 1.00 67.00 191 GLU A CA 1
ATOM 1488 C C . GLU A 1 191 ? -67.319 -7.770 98.429 1.00 67.00 191 GLU A C 1
ATOM 1490 O O . GLU A 1 191 ? -68.200 -8.144 99.200 1.00 67.00 191 GLU A O 1
ATOM 1495 N N . GLN A 1 192 ? -66.040 -7.666 98.816 1.00 60.38 192 GLN A N 1
ATOM 1496 C CA . GLN A 1 192 ? -65.554 -7.950 100.175 1.00 60.38 192 GLN A CA 1
ATOM 1497 C C . GLN A 1 192 ? -65.555 -6.734 101.113 1.00 60.38 192 GLN A C 1
ATOM 1499 O O . GLN A 1 192 ? -65.173 -6.877 102.276 1.00 60.38 192 GLN A O 1
ATOM 1504 N N . LEU A 1 193 ? -65.978 -5.549 100.657 1.00 55.06 193 LEU A N 1
ATOM 1505 C CA . LEU A 1 193 ? -66.137 -4.405 101.554 1.00 55.06 193 LEU A CA 1
ATOM 1506 C C . LEU A 1 193 ? -67.301 -4.689 102.527 1.00 55.06 193 LEU A C 1
ATOM 1508 O O . LEU A 1 193 ? -68.423 -4.910 102.061 1.00 55.06 193 LEU A O 1
ATOM 1512 N N . PRO A 1 194 ? -67.089 -4.666 103.859 1.00 57.16 194 PRO A N 1
ATOM 1513 C CA . PRO A 1 194 ? -68.192 -4.729 104.805 1.00 57.16 194 PRO A CA 1
ATOM 1514 C C . PRO A 1 194 ? -69.097 -3.535 104.526 1.00 57.16 194 PRO A C 1
ATOM 1516 O O . PRO A 1 194 ? -68.639 -2.390 104.486 1.00 57.16 194 PRO A O 1
ATOM 1519 N N . ARG A 1 195 ? -70.379 -3.800 104.283 1.00 56.69 195 ARG A N 1
ATOM 1520 C CA . ARG A 1 195 ? -71.380 -2.746 104.181 1.00 56.69 195 ARG A CA 1
ATOM 1521 C C . ARG A 1 195 ? -71.490 -2.146 105.582 1.00 56.69 195 ARG A C 1
ATOM 1523 O O . ARG A 1 195 ? -72.096 -2.774 106.439 1.00 56.69 195 ARG A O 1
ATOM 1530 N N . LEU A 1 196 ? -70.823 -1.014 105.814 1.00 56.25 196 LEU A N 1
ATOM 1531 C CA . LEU A 1 196 ? -70.921 -0.276 107.073 1.00 56.25 196 LEU A CA 1
ATOM 1532 C C . LEU A 1 196 ? -72.401 0.046 107.290 1.00 56.25 196 LEU A C 1
ATOM 1534 O O . LEU A 1 196 ? -72.996 0.775 106.491 1.00 56.25 196 LEU A O 1
ATOM 1538 N N . ASP A 1 197 ? -72.988 -0.578 108.306 1.00 59.56 197 ASP A N 1
ATOM 1539 C CA . ASP A 1 197 ? -74.319 -0.238 108.789 1.00 59.56 197 ASP A CA 1
ATOM 1540 C C . ASP A 1 197 ? -74.178 0.904 109.804 1.00 59.56 197 ASP A C 1
ATOM 1542 O O . ASP A 1 197 ? -73.119 1.093 110.408 1.00 59.56 197 ASP A O 1
ATOM 1546 N N . GLU A 1 198 ? -75.236 1.686 109.987 1.00 55.12 198 GLU A N 1
ATOM 1547 C CA . GLU A 1 198 ? -75.245 2.948 110.746 1.00 55.12 198 GLU A CA 1
ATOM 1548 C C . GLU A 1 198 ? -74.879 2.777 112.244 1.00 55.12 198 GLU A C 1
ATOM 1550 O O . GLU A 1 198 ? -74.738 3.761 112.959 1.00 55.12 198 GLU A O 1
ATOM 1555 N N . GLY A 1 199 ? -74.665 1.538 112.715 1.00 59.09 199 GLY A N 1
ATOM 1556 C CA . GLY A 1 199 ? -74.233 1.184 114.074 1.00 59.09 199 GLY A CA 1
ATOM 1557 C C . GLY A 1 199 ? -72.734 0.900 114.276 1.00 59.09 199 GLY A C 1
ATOM 1558 O O . GLY A 1 199 ? -72.348 0.591 115.399 1.00 59.09 199 GLY A O 1
ATOM 1559 N N . ASP A 1 200 ? -71.890 0.983 113.239 1.00 59.56 200 ASP A N 1
ATOM 1560 C CA . ASP A 1 200 ? -70.440 0.703 113.349 1.00 59.56 200 ASP A CA 1
ATOM 1561 C C . ASP A 1 200 ? -69.578 1.946 113.670 1.00 59.56 200 ASP A C 1
ATOM 1563 O O . ASP A 1 200 ? -68.352 1.848 113.790 1.00 59.56 200 ASP A O 1
ATOM 1567 N N . TYR A 1 201 ? -70.194 3.123 113.831 1.00 60.53 201 TYR A N 1
ATOM 1568 C CA . TYR A 1 201 ? -69.511 4.310 114.352 1.00 60.53 201 TYR A CA 1
ATOM 1569 C C . TYR A 1 201 ? -69.595 4.336 115.888 1.00 60.53 201 TYR A C 1
ATOM 1571 O O . TYR A 1 201 ? -70.689 4.196 116.430 1.00 60.53 201 TYR A O 1
ATOM 1579 N N . PRO A 1 202 ? -68.474 4.511 116.611 1.00 58.19 202 PRO A N 1
ATOM 1580 C CA . PRO A 1 202 ? -68.513 4.643 118.061 1.00 58.19 202 PRO A CA 1
ATOM 1581 C C . PRO A 1 202 ? -69.150 5.984 118.452 1.00 58.19 202 PRO A C 1
ATOM 1583 O O . PRO A 1 202 ? -68.638 7.037 118.069 1.00 58.19 202 PRO A O 1
ATOM 1586 N N . ASP A 1 203 ? -70.244 5.929 119.214 1.00 58.34 203 ASP A N 1
ATOM 1587 C CA . ASP A 1 203 ? -70.732 7.064 120.004 1.00 58.34 203 ASP A CA 1
ATOM 1588 C C . ASP A 1 203 ? -69.751 7.337 121.162 1.00 58.34 203 ASP A C 1
ATOM 1590 O O . ASP A 1 203 ? -69.193 6.395 121.733 1.00 58.34 203 ASP A O 1
ATOM 1594 N N . ASP A 1 204 ? -69.544 8.627 121.449 1.00 53.59 204 ASP A N 1
ATOM 1595 C CA . ASP A 1 204 ? -68.622 9.220 122.442 1.00 53.59 204 ASP A CA 1
ATOM 1596 C C . ASP A 1 204 ? -68.454 8.463 123.780 1.00 53.59 204 ASP A C 1
ATOM 1598 O O . ASP A 1 204 ? -69.468 8.085 124.418 1.00 53.59 204 ASP A O 1
#